Protein AF-G0MFU8-F1 (afdb_monomer)

Organism: Caenorhabditis brenneri (NCBI:txid135651)

Foldseek 3Di:
DDDDDDDDDDDDDDDDDDDDDDDDDPDDDDPDDDDDPDDPDDDDDDPDPDPDDPDDDDDPPPDPPPPDDDDDDDDDDDDPPPVVVVVVVVVVVVVVVVVVVVVVVVVVVVVVVVVVVVVVVVVVVVVVVVVVVVVVVVVVVVVVVVVVVVVVVVVVVVVVVVVVVVVVVVVVVCVVVPPPPDPPP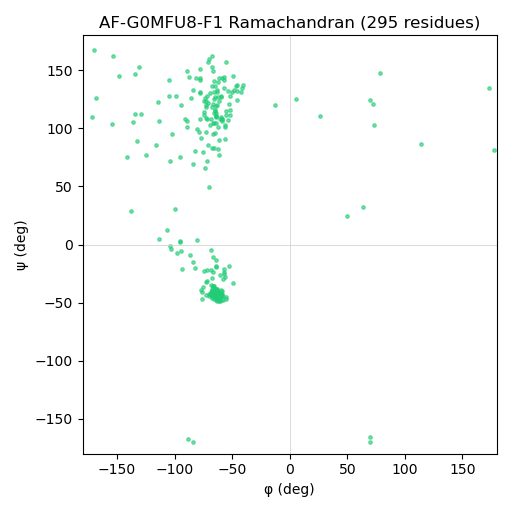PVPPPDDPDDDADLPRPPPVVDDPPDDPADPVHGPHDDDPCRPPVNVVVVVVCCVVPNPDDPCVVVPDDDDDDCCVVPNPVDDDDDDDPVVDDPDDPDPDPPPPDPPPPPDD

Sequence (297 aa):
MPPKKRASSRKQGDPTNKALIGHNEFSKPSRDLPRNSNRQVKEEPMDYEEDTQPARPQKPKAKAKRSHAQTESTSKPAVQDDPDQAAFMLSQAQYLIQQAAETRARAEEQKRVEEKRAAEERAEAARRMQAEEQSARLLELRKEEEERLKVQKEREEEELRATLAKQALKKAKQEALNKTPPPTVYEMTPPRTYQANSKNDYGLHDLNSDDETDQEDDPRKEVPAWADFAVVRENVRKHVINPPFDIADFFGEIEKPNLKEIFGETVKAKKRGSSAVWRSSPSVTSSSRTPLQDISE

Mean predicted aligned error: 23.4 Å

Structure (mmCIF, N/CA/C/O backbone):
data_AF-G0MFU8-F1
#
_entry.id   AF-G0MFU8-F1
#
loop_
_atom_site.group_PDB
_atom_site.id
_atom_site.type_symbol
_atom_site.label_atom_id
_atom_site.label_alt_id
_atom_site.label_comp_id
_atom_site.label_asym_id
_atom_site.label_entity_id
_atom_site.label_seq_id
_atom_site.pdbx_PDB_ins_code
_atom_site.Cartn_x
_atom_site.Cartn_y
_atom_site.Cartn_z
_atom_site.occupancy
_atom_site.B_iso_or_equiv
_atom_site.auth_seq_id
_atom_site.auth_comp_id
_atom_site.auth_asym_id
_atom_site.auth_atom_id
_atom_site.pdbx_PDB_model_num
ATOM 1 N N . MET A 1 1 ? -73.735 27.774 51.713 1.00 35.53 1 MET A N 1
ATOM 2 C CA . MET A 1 1 ? -73.321 28.880 52.610 1.00 35.53 1 MET A CA 1
ATOM 3 C C . MET A 1 1 ? -72.034 29.516 52.057 1.00 35.53 1 MET A C 1
ATOM 5 O O . MET A 1 1 ? -71.299 28.794 51.401 1.00 35.53 1 MET A O 1
ATOM 9 N N . PRO A 1 2 ? -71.861 30.850 52.186 1.00 56.59 2 PRO A N 1
ATOM 10 C CA . PRO A 1 2 ? -71.011 31.762 51.364 1.00 56.59 2 PRO A CA 1
ATOM 11 C C . PRO A 1 2 ? -69.527 31.786 51.844 1.00 56.59 2 PRO A C 1
ATOM 13 O O . PRO A 1 2 ? -69.260 30.964 52.718 1.00 56.59 2 PRO A O 1
ATOM 16 N N . PRO A 1 3 ? -68.566 32.674 51.419 1.00 57.19 3 PRO A N 1
ATOM 17 C CA . PRO A 1 3 ? -68.596 33.941 50.623 1.00 57.19 3 PRO A CA 1
ATOM 18 C C . PRO A 1 3 ? -67.573 34.032 49.440 1.00 57.19 3 PRO A C 1
ATOM 20 O O . PRO A 1 3 ? -66.628 33.265 49.374 1.00 57.19 3 PRO A O 1
ATOM 23 N N . LYS A 1 4 ? -67.810 34.796 48.350 1.00 49.50 4 LYS A N 1
ATOM 24 C CA . LYS A 1 4 ? -67.595 36.248 48.038 1.00 49.50 4 LYS A CA 1
ATOM 25 C C . LYS A 1 4 ? -66.130 36.753 47.873 1.00 49.50 4 LYS A C 1
ATOM 27 O O . LYS A 1 4 ? -65.419 36.842 48.861 1.00 49.50 4 LYS A O 1
ATOM 32 N N . LYS A 1 5 ? -65.888 37.376 46.689 1.00 47.50 5 LYS A N 1
ATOM 33 C CA . LYS A 1 5 ? -65.020 38.560 46.368 1.00 47.50 5 LYS A CA 1
ATOM 34 C C . LYS A 1 5 ? -63.494 38.287 46.262 1.00 47.50 5 LYS A C 1
ATOM 36 O O . LYS A 1 5 ? -62.997 37.453 46.986 1.00 47.50 5 LYS A O 1
ATOM 41 N N . ARG A 1 6 ? -62.660 38.954 45.440 1.00 44.00 6 ARG A N 1
ATOM 42 C CA . ARG A 1 6 ? -62.739 40.170 44.596 1.00 44.00 6 ARG A CA 1
ATOM 43 C C . ARG A 1 6 ? -61.479 40.268 43.692 1.00 44.00 6 ARG A C 1
ATOM 45 O O . ARG A 1 6 ? -60.494 39.589 43.934 1.00 44.00 6 ARG A O 1
ATOM 52 N N . ALA A 1 7 ? -61.550 41.166 42.708 1.00 45.78 7 ALA A N 1
ATOM 53 C CA . ALA A 1 7 ? -60.576 41.536 41.670 1.00 45.78 7 ALA A CA 1
ATOM 54 C C . ALA A 1 7 ? -59.271 42.243 42.117 1.00 45.78 7 ALA A C 1
ATOM 56 O O . ALA A 1 7 ? -59.264 42.904 43.152 1.00 45.78 7 ALA A O 1
ATOM 57 N N . SER A 1 8 ? -58.251 42.234 41.239 1.00 46.53 8 SER A N 1
ATOM 58 C CA . SER A 1 8 ? -57.298 43.338 40.946 1.00 46.53 8 SER A CA 1
ATOM 59 C C . SER A 1 8 ? -56.437 42.931 39.722 1.00 46.53 8 SER A C 1
ATOM 61 O O . SER A 1 8 ? -55.813 41.882 39.764 1.00 46.53 8 SER A O 1
ATOM 63 N N . SER A 1 9 ? -56.546 43.507 38.516 1.00 41.44 9 SER A N 1
ATOM 64 C CA . SER A 1 9 ? -56.141 44.847 38.039 1.00 41.44 9 SER A CA 1
ATOM 65 C C . SER A 1 9 ? -54.621 45.068 37.843 1.00 41.44 9 SER A C 1
ATOM 67 O O . SER A 1 9 ? -53.922 45.447 38.774 1.00 41.44 9 SER A O 1
ATOM 69 N N . ARG A 1 10 ? -54.217 45.030 36.556 1.00 40.75 10 ARG A N 1
ATOM 70 C CA . ARG A 1 10 ? -53.415 46.046 35.823 1.00 40.75 10 ARG A CA 1
ATOM 71 C C . ARG A 1 10 ? -51.912 46.199 36.135 1.00 40.75 10 ARG A C 1
ATOM 73 O O . ARG A 1 10 ? -51.552 46.731 37.176 1.00 40.75 10 ARG A O 1
ATOM 80 N N . LYS A 1 11 ? -51.071 46.006 35.104 1.00 44.66 11 LYS A N 1
ATOM 81 C CA . LYS A 1 11 ? -50.192 47.070 34.559 1.00 44.66 11 LYS A CA 1
ATOM 82 C C . LYS A 1 11 ? -49.546 46.679 33.222 1.00 44.66 11 LYS A C 1
ATOM 84 O O . LYS A 1 11 ? -48.911 45.642 33.107 1.00 44.66 11 LYS A O 1
ATOM 89 N N . GLN A 1 12 ? -49.750 47.553 32.237 1.00 41.72 12 GLN A N 1
ATOM 90 C CA . GLN A 1 12 ? -48.985 47.669 30.996 1.00 41.72 12 GLN A CA 1
ATOM 91 C C . GLN A 1 12 ? -47.585 48.228 31.285 1.00 41.72 12 GLN A C 1
ATOM 93 O O . GLN A 1 12 ? -47.416 48.972 32.254 1.00 41.72 12 GLN A O 1
ATOM 98 N N . GLY A 1 13 ? -46.640 47.951 30.388 1.00 37.75 13 GLY A N 1
ATOM 99 C CA . GLY A 1 13 ? -45.363 48.652 30.312 1.00 37.75 13 GLY A CA 1
ATOM 100 C C . GLY A 1 13 ? -44.454 48.087 29.222 1.00 37.75 13 GLY A C 1
ATOM 101 O O . GLY A 1 13 ? -43.565 47.309 29.534 1.00 37.75 13 GLY A O 1
ATOM 102 N N . ASP A 1 14 ? -44.677 48.498 27.973 1.00 42.78 14 ASP A N 1
ATOM 103 C CA . ASP A 1 14 ? -43.584 48.699 27.008 1.00 42.78 14 ASP A CA 1
ATOM 104 C C . ASP A 1 14 ? -42.975 50.080 27.296 1.00 42.78 14 ASP A C 1
ATOM 106 O O . ASP A 1 14 ? -43.721 51.006 27.643 1.00 42.78 14 ASP A O 1
ATOM 110 N N . PRO A 1 15 ? -41.646 50.251 27.173 1.00 52.78 15 PRO A N 1
ATOM 111 C CA . PRO A 1 15 ? -41.164 50.918 25.965 1.00 52.78 15 PRO A CA 1
ATOM 112 C C . PRO A 1 15 ? -39.778 50.467 25.460 1.00 52.78 15 PRO A C 1
ATOM 114 O O . PRO A 1 15 ? -38.838 50.221 26.210 1.00 52.78 15 PRO A O 1
ATOM 117 N N . THR A 1 16 ? -39.676 50.462 24.131 1.00 42.91 16 THR A N 1
ATOM 118 C CA . THR A 1 16 ? -38.529 50.840 23.287 1.00 42.91 16 THR A CA 1
ATOM 119 C C . THR A 1 16 ? -37.203 51.202 23.973 1.00 42.91 16 THR A C 1
ATOM 121 O O . THR A 1 16 ? -37.117 52.219 24.658 1.00 42.91 16 THR A O 1
ATOM 124 N N . ASN A 1 17 ? -36.126 50.515 23.575 1.00 43.59 17 ASN A N 1
ATOM 125 C CA . ASN A 1 17 ? -34.787 51.100 23.493 1.00 43.59 17 ASN A CA 1
ATOM 126 C C . ASN A 1 17 ? -34.173 50.815 22.115 1.00 43.59 17 ASN A C 1
ATOM 128 O O . ASN A 1 17 ? -33.872 49.677 21.762 1.00 43.59 17 ASN A O 1
ATOM 132 N N . LYS A 1 18 ? -34.013 51.891 21.339 1.00 43.97 18 LYS A N 1
ATOM 133 C CA . LYS A 1 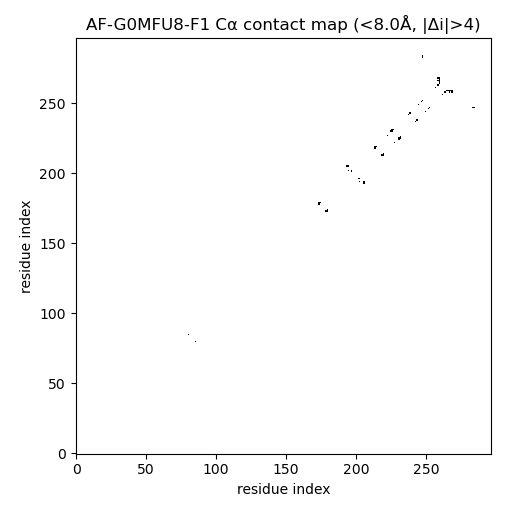18 ? -33.127 51.971 20.177 1.00 43.97 18 LYS A CA 1
ATOM 134 C C . LYS A 1 18 ? -31.697 52.148 20.686 1.00 43.97 18 LYS A C 1
ATOM 136 O O . LYS A 1 18 ? -31.444 53.084 21.436 1.00 43.97 18 LYS A O 1
ATOM 141 N N . ALA A 1 19 ? -30.768 51.340 20.192 1.00 42.22 19 ALA A N 1
ATOM 142 C CA . ALA A 1 19 ? -29.355 51.692 20.147 1.00 42.22 19 ALA A CA 1
ATOM 143 C C . ALA A 1 19 ? -28.802 51.287 18.773 1.00 42.22 19 ALA A C 1
ATOM 145 O O . ALA A 1 19 ? -28.645 50.110 18.462 1.00 42.22 19 ALA A O 1
ATOM 146 N N . LEU A 1 20 ? -28.587 52.302 17.937 1.00 39.72 20 LEU A N 1
ATOM 147 C CA . LEU A 1 20 ? -27.618 52.294 16.846 1.00 39.72 20 LEU A CA 1
ATOM 148 C C . LEU A 1 20 ? -26.217 52.224 17.459 1.00 39.72 20 LEU A C 1
ATOM 150 O O . LEU A 1 20 ? -25.998 52.916 18.446 1.00 39.72 20 LEU A O 1
ATOM 154 N N . ILE A 1 21 ? -25.304 51.456 16.859 1.00 37.81 21 ILE A N 1
ATOM 155 C CA . ILE A 1 21 ? -23.871 51.758 16.657 1.00 37.81 21 ILE A CA 1
ATOM 156 C C . ILE A 1 21 ? -23.195 50.509 16.072 1.00 37.81 21 ILE A C 1
ATOM 158 O O . ILE A 1 21 ? -23.361 49.407 16.587 1.00 37.81 21 ILE A O 1
ATOM 162 N N . GLY A 1 22 ? -22.370 50.717 15.043 1.00 36.44 22 GLY A N 1
ATOM 163 C CA . GLY A 1 22 ? -21.191 49.884 14.816 1.00 36.44 22 GLY A CA 1
ATOM 164 C C . GLY A 1 22 ? -21.217 49.031 13.558 1.00 36.44 22 GLY A C 1
ATOM 165 O O . GLY A 1 22 ? -21.544 47.852 13.601 1.00 36.44 22 GLY A O 1
ATOM 166 N N . HIS A 1 23 ? -20.776 49.629 12.453 1.00 39.50 23 HIS A N 1
ATOM 167 C CA . HIS A 1 23 ? -20.155 48.913 11.345 1.00 39.50 23 HIS A CA 1
ATOM 168 C C . HIS A 1 23 ? -19.078 47.957 11.873 1.00 39.50 23 HIS A C 1
ATOM 170 O O . HIS A 1 23 ? -18.223 48.384 12.646 1.00 39.50 23 HIS A O 1
ATOM 176 N N . ASN A 1 24 ? -19.067 46.707 11.411 1.00 36.00 24 ASN A N 1
ATOM 177 C CA . ASN A 1 24 ? -17.805 45.993 11.269 1.00 36.00 24 ASN A CA 1
ATOM 178 C C . ASN A 1 24 ? -17.924 44.916 10.189 1.00 36.00 24 ASN A C 1
ATOM 180 O O . ASN A 1 24 ? -18.532 43.862 10.380 1.00 36.00 24 ASN A O 1
ATOM 184 N N . GLU A 1 25 ? -17.352 45.227 9.031 1.00 41.72 25 GLU A N 1
ATOM 185 C CA . GLU A 1 25 ? -17.034 44.271 7.984 1.00 41.72 25 GLU A CA 1
ATOM 186 C C . GLU A 1 25 ? -16.058 43.240 8.557 1.00 41.72 25 GLU A C 1
ATOM 188 O O . GLU A 1 25 ? -14.887 43.538 8.787 1.00 41.72 25 GLU A O 1
ATOM 193 N N . PHE A 1 26 ? -16.515 42.009 8.789 1.00 35.69 26 PHE A N 1
ATOM 194 C CA . PHE A 1 26 ? -15.593 40.906 9.039 1.00 35.69 26 PHE A CA 1
ATOM 195 C C . PHE A 1 26 ? -15.093 40.377 7.694 1.00 35.69 26 PHE A C 1
ATOM 197 O O . PHE A 1 26 ? -15.590 39.403 7.126 1.00 35.69 26 PHE A O 1
ATOM 204 N N . SER A 1 27 ? -14.113 41.113 7.173 1.00 36.03 27 SER A N 1
ATOM 205 C CA . SER A 1 27 ? -13.165 40.652 6.171 1.00 36.03 27 SER A CA 1
ATOM 206 C C . SER A 1 27 ? -12.566 39.316 6.621 1.00 36.03 27 SER A C 1
ATOM 208 O O . SER A 1 27 ? -12.159 39.150 7.772 1.00 36.03 27 SER A O 1
ATOM 210 N N . LYS A 1 28 ? -12.559 38.338 5.717 1.00 46.84 28 LYS A N 1
ATOM 211 C CA . LYS A 1 28 ? -11.970 37.013 5.929 1.00 46.84 28 LYS A CA 1
ATOM 212 C C . LYS A 1 28 ? -10.466 37.176 6.201 1.00 46.84 28 LYS A C 1
ATOM 214 O O . LYS A 1 28 ? -9.782 37.697 5.321 1.00 46.84 28 LYS A O 1
ATOM 219 N N . PRO A 1 29 ? -9.904 36.693 7.321 1.00 42.22 29 PRO A N 1
ATOM 220 C CA . PRO A 1 29 ? -8.460 36.560 7.408 1.00 42.22 29 PRO A CA 1
ATOM 221 C C . PRO A 1 29 ? -8.013 35.362 6.560 1.00 42.22 29 PRO A C 1
ATOM 223 O O . PRO A 1 29 ? -8.320 34.204 6.855 1.00 42.22 29 PRO A O 1
ATOM 226 N N . SER A 1 30 ? -7.317 35.688 5.469 1.00 41.69 30 SER A N 1
ATOM 227 C CA . SER A 1 30 ? -6.454 34.795 4.696 1.00 41.69 30 SER A CA 1
ATOM 228 C C . SER A 1 30 ? -5.548 33.994 5.638 1.00 41.69 30 SER A C 1
ATOM 230 O O . SER A 1 30 ? -4.941 34.549 6.555 1.00 41.69 30 SER A O 1
ATOM 232 N N . ARG A 1 31 ? -5.476 32.676 5.428 1.00 46.12 31 ARG A N 1
ATOM 233 C CA . ARG A 1 31 ? -4.514 31.778 6.082 1.00 46.12 31 ARG A CA 1
ATOM 234 C C . ARG A 1 31 ? -3.148 31.984 5.431 1.00 46.12 31 ARG A C 1
ATOM 236 O O . ARG A 1 31 ? -2.729 31.175 4.612 1.00 46.12 31 ARG A O 1
ATOM 243 N N . ASP A 1 32 ? -2.455 33.044 5.818 1.00 49.12 32 ASP A N 1
ATOM 244 C CA . ASP A 1 32 ? -1.033 33.191 5.521 1.00 49.12 32 ASP A CA 1
ATOM 245 C C . ASP A 1 32 ? -0.223 32.601 6.681 1.00 49.12 32 ASP A C 1
ATOM 247 O O . ASP A 1 32 ? -0.203 33.111 7.802 1.00 49.12 32 ASP A O 1
ATOM 251 N N . LEU A 1 33 ? 0.389 31.446 6.416 1.00 47.62 33 LEU A N 1
ATOM 252 C CA . LEU A 1 33 ? 1.328 30.785 7.319 1.00 47.62 33 LEU A CA 1
ATOM 253 C C . LEU A 1 33 ? 2.608 31.635 7.425 1.00 47.62 33 LEU A C 1
ATOM 255 O O . LEU A 1 33 ? 3.123 32.073 6.393 1.00 47.62 33 LEU A O 1
ATOM 259 N N . PRO A 1 34 ? 3.182 31.843 8.624 1.00 44.94 34 PRO A N 1
ATOM 260 C CA . PRO A 1 34 ? 4.450 32.545 8.746 1.00 44.94 34 PRO A CA 1
ATOM 261 C C . PRO A 1 34 ? 5.571 31.704 8.124 1.00 44.94 34 PRO A C 1
ATOM 263 O O . PRO A 1 34 ? 5.875 30.592 8.562 1.00 44.94 34 PRO A O 1
ATOM 266 N N . ARG A 1 35 ? 6.198 32.257 7.084 1.00 48.94 35 ARG A N 1
ATOM 267 C CA . ARG A 1 35 ? 7.418 31.731 6.470 1.00 48.94 35 ARG A CA 1
ATOM 268 C C . ARG A 1 35 ? 8.540 31.864 7.501 1.00 48.94 35 ARG A C 1
ATOM 270 O O . ARG A 1 35 ? 9.004 32.966 7.773 1.00 48.94 35 ARG A O 1
ATOM 277 N N . ASN A 1 36 ? 8.921 30.745 8.111 1.00 38.62 36 ASN A N 1
ATOM 278 C CA . ASN A 1 36 ? 10.016 30.668 9.071 1.00 38.62 36 ASN A CA 1
ATOM 279 C C . ASN A 1 36 ? 11.308 31.219 8.438 1.00 38.62 36 ASN A C 1
ATOM 281 O O . ASN A 1 36 ? 11.854 30.622 7.511 1.00 38.62 36 ASN A O 1
ATOM 285 N N . SER A 1 37 ? 11.767 32.369 8.930 1.00 51.12 37 SER A N 1
ATOM 286 C CA . SER A 1 37 ? 12.959 33.082 8.467 1.00 51.12 37 SER A CA 1
ATOM 287 C C . SER A 1 37 ? 14.181 32.830 9.356 1.00 51.12 37 SER A C 1
ATOM 289 O O . SER A 1 37 ? 15.030 33.703 9.478 1.00 51.12 37 SER A O 1
ATOM 291 N N . ASN A 1 38 ? 14.286 31.652 9.974 1.00 42.69 38 ASN A N 1
ATOM 292 C CA . ASN A 1 38 ? 15.492 31.224 10.682 1.00 42.69 38 ASN A CA 1
ATOM 293 C C . ASN A 1 38 ? 15.985 29.882 10.138 1.00 42.69 38 ASN A C 1
ATOM 295 O O . ASN A 1 38 ? 15.833 28.827 10.749 1.00 42.69 38 ASN A O 1
ATOM 299 N N . ARG A 1 39 ? 16.625 29.946 8.969 1.00 43.56 39 ARG A N 1
ATOM 300 C CA . ARG A 1 39 ? 17.634 28.971 8.557 1.00 43.56 39 ARG A CA 1
ATOM 301 C C . ARG A 1 39 ? 18.942 29.742 8.430 1.00 43.56 39 ARG A C 1
ATOM 303 O O . ARG A 1 39 ? 19.267 30.248 7.364 1.00 43.56 39 ARG A O 1
ATOM 310 N N . GLN A 1 40 ? 19.645 29.891 9.551 1.00 40.62 40 GLN A N 1
ATOM 311 C CA . GLN A 1 40 ? 21.061 30.238 9.527 1.00 40.62 40 GLN A CA 1
ATOM 312 C C . GLN A 1 40 ? 21.780 29.063 8.865 1.00 40.62 40 GLN A C 1
ATOM 314 O O . GLN A 1 40 ? 22.023 28.029 9.484 1.00 40.62 40 GLN A O 1
ATOM 319 N N . VAL A 1 41 ? 22.012 29.192 7.563 1.00 37.84 41 VAL A N 1
ATOM 320 C CA . VAL A 1 41 ? 22.945 28.339 6.839 1.00 37.84 41 VAL A CA 1
ATOM 321 C C . VAL A 1 41 ? 24.328 28.785 7.289 1.00 37.84 41 VAL A C 1
ATOM 323 O O . VAL A 1 41 ? 24.678 29.957 7.181 1.00 37.84 41 VAL A O 1
ATOM 326 N N . LYS A 1 42 ? 25.071 27.855 7.879 1.00 38.56 42 LYS A N 1
ATOM 327 C CA . LYS A 1 42 ? 26.483 28.016 8.195 1.00 38.56 42 LYS A CA 1
ATOM 328 C C . LYS A 1 42 ? 27.205 28.150 6.852 1.00 38.56 42 LYS A C 1
ATOM 330 O O . LYS A 1 42 ? 27.185 27.212 6.063 1.00 38.56 42 LYS A O 1
ATOM 335 N N . GLU A 1 43 ? 27.725 29.337 6.564 1.00 43.59 43 GLU A N 1
ATOM 336 C CA . GLU A 1 43 ? 28.562 29.593 5.393 1.00 43.59 43 GLU A CA 1
ATOM 337 C C . GLU A 1 43 ? 29.860 28.791 5.556 1.00 43.59 43 GLU A C 1
ATOM 339 O O . GLU A 1 43 ? 30.709 29.127 6.381 1.00 43.59 43 GLU A O 1
ATOM 344 N N . GLU A 1 44 ? 29.982 27.693 4.812 1.00 54.59 44 GLU A N 1
ATOM 345 C CA . GLU A 1 44 ? 31.283 27.117 4.481 1.00 54.59 44 GLU A CA 1
ATOM 346 C C . GLU A 1 44 ? 31.818 27.787 3.207 1.00 54.59 44 GLU A C 1
ATOM 348 O O . GLU A 1 44 ? 31.030 28.156 2.327 1.00 54.59 44 GLU A O 1
ATOM 353 N N . PRO A 1 45 ? 33.141 27.995 3.110 1.00 49.53 45 PRO A N 1
ATOM 354 C CA . PRO A 1 45 ? 33.752 28.665 1.976 1.00 49.53 45 PRO A CA 1
ATOM 355 C C . PRO A 1 45 ? 33.549 27.839 0.703 1.00 49.53 45 PRO A C 1
ATOM 357 O O . PRO A 1 45 ? 33.986 26.698 0.593 1.00 49.53 45 PRO A O 1
ATOM 360 N N . MET A 1 46 ? 32.869 28.454 -0.259 1.00 40.28 46 MET A N 1
ATOM 361 C CA . MET A 1 46 ? 32.809 28.015 -1.646 1.00 40.28 46 MET A CA 1
ATOM 362 C C . MET A 1 46 ? 34.217 28.099 -2.243 1.00 40.28 46 MET A C 1
ATOM 364 O O . MET A 1 46 ? 34.681 29.195 -2.561 1.00 40.28 46 MET A O 1
ATOM 368 N N . ASP A 1 47 ? 34.884 26.958 -2.406 1.00 40.16 47 ASP A N 1
ATOM 369 C CA . ASP A 1 47 ? 36.012 26.847 -3.327 1.00 40.16 47 ASP A CA 1
ATOM 370 C C . ASP A 1 47 ? 35.460 26.951 -4.754 1.00 40.16 47 ASP A C 1
ATOM 372 O O . ASP A 1 47 ? 34.824 26.041 -5.290 1.00 40.16 47 ASP A O 1
ATOM 376 N N . TYR A 1 48 ? 35.652 28.128 -5.347 1.00 41.97 48 TYR A N 1
ATOM 377 C CA . TYR A 1 48 ? 35.441 28.368 -6.766 1.00 41.97 48 TYR A CA 1
ATOM 378 C C . TYR A 1 48 ? 36.585 27.698 -7.534 1.00 41.97 48 TYR A C 1
ATOM 380 O O . TYR A 1 48 ? 37.652 28.287 -7.688 1.00 41.97 48 TYR A O 1
ATOM 388 N N . GLU A 1 49 ? 36.371 26.484 -8.036 1.00 49.19 49 GLU A N 1
ATOM 389 C CA . GLU A 1 49 ? 37.149 25.997 -9.178 1.00 49.19 49 GLU A CA 1
ATOM 390 C C . GLU A 1 49 ? 36.635 26.720 -10.429 1.00 49.19 49 GLU A C 1
ATOM 392 O O . GLU A 1 49 ? 35.466 26.641 -10.813 1.00 49.19 49 GLU A O 1
ATOM 397 N N . GLU A 1 50 ? 37.528 27.527 -10.985 1.00 42.97 50 GLU A N 1
ATOM 398 C CA . GLU A 1 50 ? 37.341 28.429 -12.107 1.00 42.97 50 GLU A CA 1
ATOM 399 C C . GLU A 1 50 ? 36.986 27.647 -13.379 1.00 42.97 50 GLU A C 1
ATOM 401 O O . GLU A 1 50 ? 37.750 26.809 -13.863 1.00 42.97 50 GLU A O 1
ATOM 406 N N . ASP A 1 51 ? 35.814 27.957 -13.934 1.00 42.88 51 ASP A N 1
ATOM 407 C CA . ASP A 1 51 ? 35.298 27.455 -15.207 1.00 42.88 51 ASP A CA 1
ATOM 408 C C . ASP A 1 51 ? 36.237 27.893 -16.351 1.00 42.88 51 ASP A C 1
ATOM 410 O O . ASP A 1 51 ? 36.047 28.906 -17.034 1.00 42.88 51 ASP A O 1
ATOM 414 N N . THR A 1 52 ? 37.321 27.143 -16.544 1.00 45.69 52 THR A N 1
ATOM 415 C CA . THR A 1 52 ? 38.270 27.383 -17.627 1.00 45.69 52 THR A CA 1
ATOM 416 C C . THR A 1 52 ? 37.690 26.772 -18.897 1.00 45.69 52 THR A C 1
ATOM 418 O O . THR A 1 52 ? 37.761 25.567 -19.134 1.00 45.69 52 THR A O 1
ATOM 421 N N . GLN A 1 53 ? 37.095 27.627 -19.728 1.00 49.34 53 GLN A N 1
ATOM 422 C CA . GLN A 1 53 ? 36.620 27.287 -21.069 1.00 49.34 53 GLN A CA 1
ATOM 423 C C . GLN A 1 53 ? 37.672 26.482 -21.859 1.00 49.34 53 GLN A C 1
ATOM 425 O O . GLN A 1 53 ? 38.838 26.892 -21.902 1.00 49.34 53 GLN A O 1
ATOM 430 N N . PRO A 1 54 ? 37.306 25.412 -22.593 1.00 40.84 54 PRO A N 1
ATOM 431 C CA . PRO A 1 54 ? 38.232 24.817 -23.541 1.00 40.84 54 PRO A CA 1
ATOM 432 C C . PRO A 1 54 ? 38.463 25.792 -24.701 1.00 40.84 54 PRO A C 1
ATOM 434 O O . PRO A 1 54 ? 37.606 26.029 -25.557 1.00 40.84 54 PRO A O 1
ATOM 437 N N . ALA A 1 55 ? 39.663 26.365 -24.713 1.00 43.19 55 ALA A N 1
ATOM 438 C CA . ALA A 1 55 ? 40.182 27.181 -25.790 1.00 43.19 55 ALA A CA 1
ATOM 439 C C . ALA A 1 55 ? 40.063 26.453 -27.142 1.00 43.19 55 ALA A C 1
ATOM 441 O O . ALA A 1 55 ? 40.531 25.331 -27.332 1.00 43.19 55 ALA A O 1
ATOM 442 N N . ARG A 1 56 ? 39.464 27.149 -28.112 1.00 48.88 56 ARG A N 1
ATOM 443 C CA . ARG A 1 56 ? 39.488 26.837 -29.547 1.00 48.88 56 ARG A CA 1
ATOM 444 C C . ARG A 1 56 ? 40.906 26.409 -29.981 1.00 48.88 56 ARG A C 1
ATOM 446 O O . ARG A 1 56 ? 41.845 27.164 -29.717 1.00 48.88 56 ARG A O 1
ATOM 453 N N . PRO A 1 57 ? 41.094 25.292 -30.713 1.00 50.88 57 PRO A N 1
ATOM 454 C CA . PRO A 1 57 ? 42.420 24.898 -31.175 1.00 50.88 57 PRO A CA 1
ATOM 455 C C . PRO A 1 57 ? 42.972 25.948 -32.147 1.00 50.88 57 PRO A C 1
ATOM 457 O O . PRO A 1 57 ? 42.480 26.134 -33.265 1.00 50.88 57 PRO A O 1
ATOM 460 N N . GLN A 1 58 ? 44.003 26.663 -31.699 1.00 51.00 58 GLN A N 1
ATOM 461 C CA . GLN A 1 58 ? 44.815 27.517 -32.550 1.00 51.00 58 GLN A CA 1
ATOM 462 C C . GLN A 1 58 ? 45.656 26.624 -33.466 1.00 51.00 58 GLN A C 1
ATOM 464 O O . GLN A 1 58 ? 46.436 25.791 -33.011 1.00 51.00 58 GLN A O 1
ATOM 469 N N . LYS A 1 59 ? 45.489 26.802 -34.779 1.00 48.75 59 LYS A N 1
ATOM 470 C CA . LYS A 1 59 ? 46.351 26.201 -35.804 1.00 48.75 59 LYS A CA 1
ATOM 471 C C . LYS A 1 59 ? 47.814 26.552 -35.493 1.00 48.75 59 LYS A C 1
ATOM 473 O O . LYS A 1 59 ? 48.097 27.740 -35.307 1.00 48.75 59 LYS A O 1
ATOM 478 N N . PRO A 1 60 ? 48.765 25.602 -35.507 1.00 50.59 60 PRO A N 1
ATOM 479 C CA . PRO A 1 60 ? 50.168 25.971 -35.439 1.00 50.59 60 PRO A CA 1
ATOM 480 C C . PRO A 1 60 ? 50.527 26.763 -36.703 1.00 50.59 60 PRO A C 1
ATOM 482 O O . PRO A 1 60 ? 50.473 26.252 -37.823 1.00 50.59 60 PRO A O 1
ATOM 485 N N . LYS A 1 61 ? 50.891 28.039 -36.531 1.00 45.28 61 LYS A N 1
ATOM 486 C CA . LYS A 1 61 ? 51.581 28.813 -37.566 1.00 45.28 61 LYS A CA 1
ATOM 487 C C . LYS A 1 61 ? 52.967 28.196 -37.745 1.00 45.28 61 LYS A C 1
ATOM 489 O O . LYS A 1 61 ? 53.898 28.528 -37.014 1.00 45.28 61 LYS A O 1
ATOM 494 N N . ALA A 1 62 ? 53.100 27.300 -38.720 1.00 46.19 62 ALA A N 1
ATOM 495 C CA . ALA A 1 62 ? 54.398 26.893 -39.228 1.00 46.19 62 ALA A CA 1
ATOM 496 C C . ALA A 1 62 ? 55.106 28.147 -39.762 1.00 46.19 62 ALA A C 1
ATOM 498 O O . ALA A 1 62 ? 54.717 28.724 -40.778 1.00 46.19 62 ALA A O 1
ATOM 499 N N . LYS A 1 63 ? 56.130 28.612 -39.042 1.00 44.28 63 LYS A N 1
ATOM 500 C CA . LYS A 1 63 ? 57.086 29.574 -39.583 1.00 44.28 63 LYS A CA 1
ATOM 501 C C . LYS A 1 63 ? 57.811 28.868 -40.722 1.00 44.28 63 LYS A C 1
ATOM 503 O O . LYS A 1 63 ? 58.605 27.964 -40.480 1.00 44.28 63 LYS A O 1
ATOM 508 N N . ALA A 1 64 ? 57.530 29.289 -41.951 1.00 44.53 64 ALA A N 1
ATOM 509 C CA . ALA A 1 64 ? 58.319 28.943 -43.118 1.00 44.53 64 ALA A CA 1
ATOM 510 C C . ALA A 1 64 ? 59.744 29.488 -42.928 1.00 44.53 64 ALA A C 1
ATOM 512 O O . ALA A 1 64 ? 60.052 30.622 -43.290 1.00 44.53 64 ALA A O 1
ATOM 513 N N . LYS A 1 65 ? 60.630 28.680 -42.339 1.00 45.28 65 LYS A N 1
ATOM 514 C CA . LYS A 1 65 ? 62.066 28.822 -42.562 1.00 45.28 65 LYS A CA 1
ATOM 515 C C . LYS A 1 65 ? 62.341 28.224 -43.934 1.00 45.28 65 LYS A C 1
ATOM 517 O O . LYS A 1 65 ? 62.549 27.029 -44.087 1.00 45.28 65 LYS A O 1
ATOM 522 N N . ARG A 1 66 ? 62.287 29.095 -44.937 1.00 45.34 66 ARG A N 1
ATOM 523 C CA . ARG A 1 66 ? 62.861 28.879 -46.261 1.00 45.34 66 ARG A CA 1
ATOM 524 C C . ARG A 1 66 ? 64.381 28.812 -46.081 1.00 45.34 66 ARG A C 1
ATOM 526 O O . ARG A 1 66 ? 65.065 29.822 -46.193 1.00 45.34 66 ARG A O 1
ATOM 533 N N . SER A 1 67 ? 64.892 27.641 -45.709 1.00 42.59 67 SER A N 1
ATOM 534 C CA . SER A 1 67 ? 66.315 27.335 -45.811 1.00 42.59 67 SER A CA 1
ATOM 535 C C . SER A 1 67 ? 66.607 27.014 -47.268 1.00 42.59 67 SER A C 1
ATOM 537 O O . SER A 1 67 ? 66.170 26.000 -47.807 1.00 42.59 67 SER A O 1
ATOM 539 N N . HIS A 1 68 ? 67.302 27.946 -47.904 1.00 44.91 68 HIS A N 1
ATOM 540 C CA . HIS A 1 68 ? 68.010 27.756 -49.153 1.00 44.91 68 HIS A CA 1
ATOM 541 C C . HIS A 1 68 ? 69.034 26.630 -48.938 1.00 44.91 68 HIS A C 1
ATOM 543 O O . HIS A 1 68 ? 70.007 26.823 -48.215 1.00 44.91 68 HIS A O 1
ATOM 549 N N . ALA A 1 69 ? 68.768 25.447 -49.490 1.00 38.91 69 ALA A N 1
ATOM 550 C CA . ALA A 1 69 ? 69.764 24.399 -49.649 1.00 38.91 69 ALA A CA 1
ATOM 551 C C . ALA A 1 69 ? 70.147 24.371 -51.125 1.00 38.91 69 ALA A C 1
ATOM 553 O O . ALA A 1 69 ? 69.288 24.395 -52.010 1.00 38.91 69 ALA A O 1
ATOM 554 N N . GLN A 1 70 ? 71.451 24.448 -51.337 1.00 40.69 70 GLN A N 1
ATOM 555 C CA . GLN A 1 70 ? 72.110 24.628 -52.611 1.00 40.69 70 GLN A CA 1
ATOM 556 C C . GLN A 1 70 ? 71.735 23.530 -53.602 1.00 40.69 70 GLN A C 1
ATOM 558 O O . GLN A 1 70 ? 71.633 22.350 -53.277 1.00 40.69 70 GLN A O 1
ATOM 563 N N . THR A 1 71 ? 71.580 23.963 -54.846 1.00 44.94 71 THR A N 1
ATOM 564 C CA . THR A 1 71 ? 71.774 23.139 -56.027 1.00 44.94 71 THR A CA 1
ATOM 565 C C . THR A 1 71 ? 73.187 22.563 -55.990 1.00 44.94 71 THR A C 1
ATOM 567 O O . THR A 1 71 ? 74.143 23.268 -56.305 1.00 44.94 71 THR A O 1
ATOM 570 N N . GLU A 1 72 ? 73.317 21.291 -55.633 1.00 37.72 72 GLU A N 1
ATOM 571 C CA . GLU A 1 72 ? 74.474 20.490 -56.013 1.00 37.72 72 GLU A CA 1
ATOM 572 C C . GLU A 1 72 ? 74.008 19.402 -56.971 1.00 37.72 72 GLU A C 1
ATOM 574 O O . GLU A 1 72 ? 73.324 18.437 -56.634 1.00 37.72 72 GLU A O 1
ATOM 579 N N . SER A 1 73 ? 74.363 19.639 -58.227 1.00 47.50 73 SER A N 1
ATOM 580 C CA . SER A 1 73 ? 74.433 18.660 -59.289 1.00 47.50 73 SER A CA 1
ATOM 581 C C . SER A 1 73 ? 75.267 17.463 -58.847 1.00 47.50 73 SER A C 1
ATOM 583 O O . SER A 1 73 ? 76.489 17.562 -58.773 1.00 47.50 73 SER A O 1
ATOM 585 N N . THR A 1 74 ? 74.633 16.311 -58.659 1.00 37.72 74 THR A N 1
ATOM 586 C CA . THR A 1 74 ? 75.318 15.028 -58.808 1.00 37.72 74 THR A CA 1
ATOM 587 C C . THR A 1 74 ? 74.437 14.088 -59.625 1.00 37.72 74 THR A C 1
ATOM 589 O O . THR A 1 74 ? 73.317 13.748 -59.263 1.00 37.72 74 THR A O 1
ATOM 592 N N . SER A 1 75 ? 74.944 13.806 -60.825 1.00 40.78 75 SER A N 1
ATOM 593 C CA . SER A 1 75 ? 74.728 12.615 -61.649 1.00 40.78 75 SER A CA 1
ATOM 594 C C . SER A 1 75 ? 73.422 11.832 -61.466 1.00 40.78 75 SER A C 1
ATOM 596 O O . SER A 1 75 ? 73.276 11.039 -60.537 1.00 40.78 75 SER A O 1
ATOM 598 N N . LYS A 1 76 ? 72.569 11.904 -62.496 1.00 46.56 76 LYS A N 1
ATOM 599 C CA . LYS A 1 76 ? 71.784 10.748 -62.953 1.00 46.56 76 LYS A CA 1
ATOM 600 C C . LYS A 1 76 ? 72.660 9.485 -62.934 1.00 46.56 76 LYS A C 1
ATOM 602 O O . LYS A 1 76 ? 73.706 9.494 -63.586 1.00 46.56 76 LYS A O 1
ATOM 607 N N . PRO A 1 77 ? 72.154 8.362 -62.420 1.00 41.59 77 PRO A N 1
ATOM 608 C CA . PRO A 1 77 ? 72.132 7.148 -63.194 1.00 41.59 77 PRO A CA 1
ATOM 609 C C . PRO A 1 77 ? 70.726 7.019 -63.774 1.00 41.59 77 PRO A C 1
ATOM 611 O O . PRO A 1 77 ? 69.720 7.142 -63.080 1.00 41.59 77 PRO A O 1
ATOM 614 N N . ALA A 1 78 ? 70.659 6.826 -65.085 1.00 49.41 78 ALA A N 1
ATOM 615 C CA . ALA A 1 78 ? 69.469 6.283 -65.702 1.00 49.41 78 ALA A CA 1
ATOM 616 C C . ALA A 1 78 ? 69.224 4.901 -65.080 1.00 49.41 78 ALA A C 1
ATOM 618 O O . ALA A 1 78 ? 70.000 3.978 -65.314 1.00 49.41 78 ALA A O 1
ATOM 619 N N . VAL A 1 79 ? 68.183 4.777 -64.265 1.00 49.38 79 VAL A N 1
ATOM 620 C CA . VAL A 1 79 ? 67.581 3.491 -63.928 1.00 49.38 79 VAL A CA 1
ATOM 621 C C . VAL A 1 79 ? 66.188 3.557 -64.520 1.00 49.38 79 VAL A C 1
ATOM 623 O O . VAL A 1 79 ? 65.464 4.526 -64.313 1.00 49.38 79 VAL A O 1
ATOM 626 N N . GLN A 1 80 ? 65.895 2.594 -65.381 1.00 48.88 80 GLN A N 1
ATOM 627 C CA . GLN A 1 80 ? 64.601 2.423 -66.018 1.00 48.88 80 GLN A CA 1
ATOM 628 C C . GLN A 1 80 ? 63.531 2.400 -64.920 1.00 48.88 80 GLN A C 1
ATOM 630 O O . GLN A 1 80 ? 63.608 1.568 -64.018 1.00 48.88 80 GLN A O 1
ATOM 635 N N . ASP A 1 81 ? 62.575 3.330 -64.972 1.00 55.34 81 ASP A N 1
ATOM 636 C CA . ASP A 1 81 ? 61.370 3.272 -64.147 1.00 55.34 81 ASP A CA 1
ATOM 637 C C . ASP A 1 81 ? 60.539 2.079 -64.635 1.00 55.34 81 ASP A C 1
ATOM 639 O O . ASP A 1 81 ? 59.650 2.219 -65.475 1.00 55.34 81 ASP A O 1
ATOM 643 N N . ASP A 1 82 ? 60.880 0.884 -64.152 1.00 60.12 82 ASP A N 1
ATOM 644 C CA . ASP A 1 82 ? 60.007 -0.275 -64.251 1.00 60.12 82 ASP A CA 1
ATOM 645 C C . ASP A 1 82 ? 58.779 0.027 -63.377 1.00 60.12 82 ASP A C 1
ATOM 647 O O . ASP A 1 82 ? 58.918 0.128 -62.147 1.00 60.12 82 ASP A O 1
ATOM 651 N N . PRO A 1 83 ? 57.574 0.191 -63.959 1.00 62.97 83 PRO A N 1
ATOM 652 C CA . PRO A 1 83 ? 56.358 0.510 -63.203 1.00 62.97 83 PRO A CA 1
ATOM 653 C C . PRO A 1 83 ? 56.069 -0.531 -62.106 1.00 62.97 83 PRO A C 1
ATOM 655 O O . PRO A 1 83 ? 55.418 -0.225 -61.104 1.00 62.97 83 PRO A O 1
ATOM 658 N N . ASP A 1 84 ? 56.634 -1.727 -62.255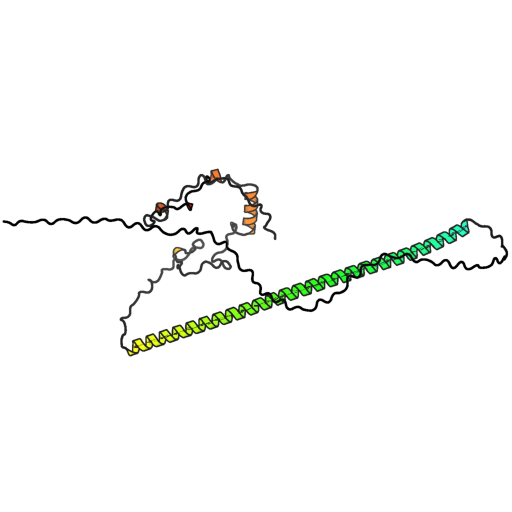 1.00 69.69 84 ASP A N 1
ATOM 659 C CA . ASP A 1 84 ? 56.509 -2.854 -61.342 1.00 69.69 84 ASP A CA 1
ATOM 660 C C . ASP A 1 84 ? 57.287 -2.658 -60.022 1.00 69.69 84 ASP A C 1
ATOM 662 O O . ASP A 1 84 ? 56.825 -3.094 -58.965 1.00 69.69 84 ASP A O 1
ATOM 666 N N . GLN A 1 85 ? 58.421 -1.939 -60.020 1.00 74.06 85 GLN A N 1
ATOM 667 C CA . GLN A 1 85 ? 59.198 -1.683 -58.791 1.00 74.06 85 GLN A CA 1
ATOM 668 C C . GLN A 1 85 ? 58.556 -0.595 -57.916 1.00 74.06 85 GLN A C 1
ATOM 670 O O . GLN A 1 85 ? 58.493 -0.724 -56.689 1.00 74.06 85 GLN A O 1
ATOM 675 N N . ALA A 1 86 ? 58.023 0.461 -58.537 1.00 79.06 86 ALA A N 1
ATOM 676 C CA . ALA A 1 86 ? 57.284 1.509 -57.834 1.00 79.06 86 ALA A CA 1
ATOM 677 C C . ALA A 1 86 ? 55.974 0.967 -57.231 1.00 79.06 86 ALA A C 1
ATOM 679 O O . ALA A 1 86 ? 55.634 1.291 -56.088 1.00 79.06 86 ALA A O 1
ATOM 680 N N . ALA A 1 87 ? 55.275 0.087 -57.958 1.00 82.50 87 ALA A N 1
ATOM 681 C CA . ALA A 1 87 ? 54.090 -0.608 -57.461 1.00 82.50 87 ALA A CA 1
ATOM 682 C C . ALA A 1 87 ? 54.405 -1.510 -56.252 1.00 82.50 87 ALA A C 1
ATOM 684 O O . ALA A 1 87 ? 53.657 -1.514 -55.271 1.00 82.50 87 ALA A O 1
ATOM 685 N N . PHE A 1 88 ? 55.542 -2.215 -56.269 1.00 87.25 88 PHE A N 1
ATOM 686 C CA . PHE A 1 88 ? 55.988 -3.038 -55.142 1.00 87.25 88 PHE A CA 1
ATOM 687 C C . PHE A 1 88 ? 56.239 -2.207 -53.872 1.00 87.25 88 PHE A C 1
ATOM 689 O O . PHE A 1 88 ? 55.727 -2.549 -52.801 1.00 87.25 88 PHE A O 1
ATOM 696 N N . MET A 1 89 ? 56.940 -1.074 -53.991 1.00 87.44 89 MET A N 1
ATOM 697 C CA . MET A 1 89 ? 57.206 -0.157 -52.871 1.00 87.44 89 MET A CA 1
ATOM 698 C C . MET A 1 89 ? 55.925 0.462 -52.294 1.00 87.44 89 MET A C 1
ATOM 700 O O . MET A 1 89 ? 55.786 0.574 -51.074 1.00 87.44 89 MET A O 1
ATOM 704 N N . LEU A 1 90 ? 54.961 0.818 -53.150 1.00 88.69 90 LEU A N 1
ATOM 705 C CA . LEU A 1 90 ? 53.645 1.296 -52.718 1.00 88.69 90 LEU A CA 1
ATOM 706 C C . LEU A 1 90 ? 52.865 0.213 -51.965 1.00 88.69 90 LEU A C 1
ATOM 708 O O . LEU A 1 90 ? 52.272 0.513 -50.929 1.00 88.69 90 LEU A O 1
ATOM 712 N N . SER A 1 91 ? 52.913 -1.043 -52.426 1.00 92.44 91 SER A N 1
ATOM 713 C CA . SER A 1 91 ? 52.260 -2.161 -51.731 1.00 92.44 91 SER A CA 1
ATOM 714 C C . SER A 1 91 ? 52.859 -2.396 -50.338 1.00 92.44 91 SER A C 1
ATOM 716 O O . SER A 1 91 ? 52.125 -2.582 -49.367 1.00 92.44 91 SER A O 1
ATOM 718 N N . GLN A 1 92 ? 54.187 -2.288 -50.209 1.00 92.50 92 GLN A N 1
ATOM 719 C CA . GLN A 1 92 ? 54.883 -2.429 -48.932 1.00 92.50 92 GLN A CA 1
ATOM 720 C C . GLN A 1 92 ? 54.552 -1.267 -47.983 1.00 92.50 92 GLN A C 1
ATOM 722 O O . GLN A 1 92 ? 54.280 -1.493 -46.804 1.00 92.50 92 GLN A O 1
ATOM 727 N N . ALA A 1 93 ? 54.501 -0.030 -48.487 1.00 92.06 93 ALA A N 1
ATOM 728 C CA . ALA A 1 93 ? 54.089 1.131 -47.701 1.00 92.06 93 ALA A CA 1
ATOM 729 C C . ALA A 1 93 ? 52.627 1.019 -47.235 1.00 92.06 93 ALA A C 1
ATOM 731 O O . ALA A 1 93 ? 52.325 1.291 -46.072 1.00 92.06 93 ALA A O 1
ATOM 732 N N . GLN A 1 94 ? 51.724 0.568 -48.110 1.00 92.75 94 GLN A N 1
ATOM 733 C CA . GLN A 1 94 ? 50.316 0.356 -47.776 1.00 92.75 94 GLN A CA 1
ATOM 734 C C . GLN A 1 94 ? 50.144 -0.727 -46.703 1.00 92.75 94 GLN A C 1
ATOM 736 O O . GLN A 1 94 ? 49.371 -0.531 -45.765 1.00 92.75 94 GLN A O 1
ATOM 741 N N . TYR A 1 95 ? 50.907 -1.821 -46.786 1.00 94.75 95 TYR A N 1
ATOM 742 C CA . TYR A 1 95 ? 50.920 -2.874 -45.770 1.00 94.75 95 TYR A CA 1
ATOM 743 C C . TYR A 1 95 ? 51.359 -2.346 -44.394 1.00 94.75 95 TYR A C 1
ATOM 745 O O . TYR A 1 95 ? 50.698 -2.604 -43.387 1.00 94.75 95 TYR A O 1
ATOM 753 N N . LEU A 1 96 ? 52.417 -1.529 -44.337 1.00 95.88 96 LEU A N 1
ATOM 754 C CA . LEU A 1 96 ? 52.874 -0.912 -43.085 1.00 95.88 96 LEU A CA 1
ATOM 755 C C . LEU A 1 96 ? 51.844 0.070 -42.503 1.00 95.88 96 LEU A C 1
ATOM 757 O O . LEU A 1 96 ? 51.632 0.099 -41.290 1.00 95.88 96 LEU A O 1
ATOM 761 N N . ILE A 1 97 ? 51.164 0.844 -43.355 1.00 93.81 97 ILE A N 1
ATOM 762 C CA . ILE A 1 97 ? 50.073 1.739 -42.936 1.00 93.81 97 ILE A CA 1
ATOM 763 C C . ILE A 1 97 ? 48.906 0.929 -42.362 1.00 93.81 97 ILE A C 1
ATOM 765 O O . ILE A 1 97 ? 48.348 1.313 -41.333 1.00 93.81 97 ILE A O 1
ATOM 769 N N . GLN A 1 98 ? 48.561 -0.200 -42.983 1.00 93.62 98 GLN A N 1
ATOM 770 C CA . GLN A 1 98 ? 47.493 -1.076 -42.508 1.00 93.62 98 GLN A CA 1
ATOM 771 C C . GLN A 1 98 ? 47.820 -1.666 -41.128 1.00 93.62 98 GLN A C 1
ATOM 773 O O . GLN A 1 98 ? 46.980 -1.603 -40.231 1.00 93.62 98 GLN A O 1
ATOM 778 N N . GLN A 1 99 ? 49.055 -2.133 -40.906 1.00 94.81 99 GLN A N 1
ATOM 779 C CA . GLN A 1 99 ? 49.490 -2.621 -39.590 1.00 94.81 99 GLN A CA 1
ATOM 780 C C . GLN A 1 99 ? 49.499 -1.519 -38.516 1.00 94.81 99 GLN A C 1
ATOM 782 O O . GLN A 1 99 ? 49.096 -1.742 -37.370 1.00 94.81 99 GLN A O 1
ATOM 787 N N . ALA A 1 100 ? 49.915 -0.300 -38.871 1.00 92.50 100 ALA A N 1
ATOM 788 C CA . ALA A 1 100 ? 49.870 0.843 -37.960 1.00 92.50 100 ALA A CA 1
ATOM 789 C C . ALA A 1 100 ? 48.426 1.259 -37.620 1.00 92.50 100 ALA A C 1
ATOM 791 O O . ALA A 1 100 ? 48.148 1.664 -36.491 1.00 92.50 100 ALA A O 1
ATOM 792 N N . ALA A 1 101 ? 47.496 1.153 -38.571 1.00 93.56 101 ALA A N 1
ATOM 793 C CA . ALA A 1 101 ? 46.081 1.429 -38.339 1.00 93.56 101 ALA A CA 1
ATOM 794 C C . ALA A 1 101 ? 45.440 0.367 -37.435 1.00 93.56 101 ALA A C 1
ATOM 796 O O . ALA A 1 101 ? 44.724 0.713 -36.500 1.00 93.56 101 ALA A O 1
ATOM 797 N N . GLU A 1 102 ? 45.748 -0.912 -37.655 1.00 92.31 102 GLU A N 1
ATOM 798 C CA . GLU A 1 102 ? 45.221 -2.016 -36.852 1.00 92.31 102 GLU A CA 1
ATOM 799 C C . GLU A 1 102 ? 45.725 -1.980 -35.401 1.00 92.31 102 GLU A C 1
ATOM 801 O O . GLU A 1 102 ? 44.947 -2.160 -34.466 1.00 92.31 102 GLU A O 1
ATOM 806 N N . THR A 1 103 ? 47.007 -1.683 -35.180 1.00 93.12 103 THR A N 1
ATOM 807 C CA . THR A 1 103 ? 47.567 -1.537 -33.823 1.00 93.12 103 THR A CA 1
ATOM 808 C C . THR A 1 103 ? 46.973 -0.343 -33.075 1.00 93.12 103 THR A C 1
ATOM 810 O O . THR A 1 103 ? 46.677 -0.460 -31.886 1.00 93.12 103 THR A O 1
ATOM 813 N N . ARG A 1 104 ? 46.729 0.781 -33.763 1.00 92.06 104 ARG A N 1
ATOM 814 C CA . ARG A 1 104 ? 46.015 1.935 -33.191 1.00 92.06 104 ARG A CA 1
ATOM 815 C C . ARG A 1 104 ? 44.563 1.602 -32.864 1.00 92.06 104 ARG A C 1
ATOM 817 O O . ARG A 1 104 ? 44.134 1.899 -31.757 1.00 92.06 104 ARG A O 1
ATOM 824 N N . ALA A 1 105 ? 43.848 0.931 -33.768 1.00 94.62 105 ALA A N 1
ATOM 825 C CA . ALA A 1 105 ? 42.467 0.511 -33.538 1.00 94.62 105 ALA A CA 1
ATOM 826 C C . ALA A 1 105 ? 42.357 -0.442 -32.335 1.00 94.62 105 ALA A C 1
ATOM 828 O O . ALA A 1 105 ? 41.519 -0.229 -31.464 1.00 94.62 105 ALA A O 1
ATOM 829 N N . ARG A 1 106 ? 43.260 -1.428 -32.226 1.00 93.12 106 ARG A N 1
ATOM 830 C CA . ARG A 1 106 ? 43.331 -2.339 -31.069 1.00 93.12 106 ARG A CA 1
ATOM 831 C C . ARG A 1 106 ? 43.651 -1.596 -29.767 1.00 93.12 106 ARG A C 1
ATOM 833 O O . ARG A 1 106 ? 43.036 -1.880 -28.745 1.00 93.12 106 ARG A O 1
ATOM 840 N N . ALA A 1 107 ? 44.576 -0.634 -29.791 1.00 94.19 107 ALA A N 1
ATOM 841 C CA . ALA A 1 107 ? 44.919 0.164 -28.612 1.00 94.19 107 ALA A CA 1
ATOM 842 C C . ALA A 1 107 ? 43.772 1.095 -28.174 1.00 94.19 107 ALA A C 1
ATOM 844 O O . ALA A 1 107 ? 43.535 1.268 -26.980 1.00 94.19 107 ALA A O 1
ATOM 845 N N . GLU A 1 108 ? 43.040 1.688 -29.120 1.00 94.44 108 GLU A N 1
ATOM 846 C CA . GLU A 1 108 ? 41.844 2.486 -28.832 1.00 94.44 108 GLU A CA 1
ATOM 847 C C . GLU A 1 108 ? 40.709 1.620 -28.281 1.00 94.44 108 GLU A C 1
ATOM 849 O O . GLU A 1 108 ? 40.059 2.009 -27.313 1.00 94.44 108 GLU A O 1
ATOM 854 N N . GLU A 1 109 ? 40.493 0.429 -28.840 1.00 93.75 109 GLU A N 1
ATOM 855 C CA . GLU A 1 109 ? 39.497 -0.517 -28.337 1.00 93.75 109 GLU A CA 1
ATOM 856 C C . GLU A 1 109 ? 39.820 -0.969 -26.907 1.00 93.75 109 GLU A C 1
ATOM 858 O O . GLU A 1 109 ? 38.944 -0.916 -26.044 1.00 93.75 109 GLU A O 1
ATOM 863 N N . GLN A 1 110 ? 41.081 -1.310 -26.620 1.00 93.69 110 GLN A N 1
ATOM 864 C CA . GLN A 1 110 ? 41.532 -1.637 -25.264 1.00 93.69 110 GLN A CA 1
ATOM 865 C C . GLN A 1 110 ? 41.272 -0.488 -24.286 1.00 93.69 110 GLN A C 1
ATOM 867 O O . GLN A 1 110 ? 40.653 -0.708 -23.247 1.00 93.69 110 GLN A O 1
ATOM 872 N N . LYS A 1 111 ? 41.632 0.749 -24.652 1.00 96.06 111 LYS A N 1
ATOM 873 C CA . LYS A 1 111 ? 41.352 1.929 -23.820 1.00 96.06 111 LYS A CA 1
ATOM 874 C C . LYS A 1 111 ? 39.859 2.131 -23.569 1.00 96.06 111 LYS A C 1
ATOM 876 O O . LYS A 1 111 ? 39.470 2.426 -22.446 1.00 96.06 111 LYS A O 1
ATOM 881 N N . ARG A 1 112 ? 39.007 1.938 -24.582 1.00 95.50 112 ARG A N 1
ATOM 882 C CA . ARG A 1 112 ? 37.545 2.054 -24.425 1.00 95.50 112 ARG A CA 1
ATOM 883 C C . ARG A 1 112 ? 36.977 0.966 -23.519 1.00 95.50 112 ARG A C 1
ATOM 885 O O . ARG A 1 112 ? 36.023 1.228 -22.793 1.00 95.50 112 ARG A O 1
ATOM 892 N N . VAL A 1 113 ? 37.527 -0.246 -23.563 1.00 95.94 113 VAL A N 1
ATOM 893 C CA . VAL A 1 113 ? 37.122 -1.341 -22.670 1.00 95.94 113 VAL A CA 1
ATOM 894 C C . VAL A 1 113 ? 37.567 -1.062 -21.234 1.00 95.94 113 VAL A C 1
ATOM 896 O O . VAL A 1 113 ? 36.767 -1.234 -20.319 1.00 95.94 113 VAL A O 1
ATOM 899 N N . GLU A 1 114 ? 38.797 -0.597 -21.028 1.00 95.00 114 GLU A N 1
ATOM 900 C CA . GLU A 1 114 ? 39.313 -0.221 -19.705 1.00 95.00 114 GLU A CA 1
ATOM 901 C C . GLU A 1 114 ? 38.534 0.947 -19.097 1.00 95.00 114 GLU A C 1
ATOM 903 O O . GLU A 1 114 ? 38.131 0.876 -17.940 1.00 95.00 114 GLU A O 1
ATOM 908 N N . GLU A 1 115 ? 38.242 1.985 -19.883 1.00 95.88 115 GLU A N 1
ATOM 909 C CA . GLU A 1 115 ? 37.435 3.122 -19.439 1.00 95.88 115 GLU A CA 1
ATOM 910 C C . GLU A 1 115 ? 36.010 2.692 -19.073 1.00 95.88 115 GLU A C 1
ATOM 912 O O . GLU A 1 115 ? 35.499 3.094 -18.029 1.00 95.88 115 GLU A O 1
ATOM 917 N N . LYS A 1 116 ? 35.382 1.825 -19.881 1.00 96.25 116 LYS A N 1
ATOM 918 C CA . LYS A 1 116 ? 34.064 1.258 -19.561 1.00 96.25 116 LYS A CA 1
ATOM 919 C C . LYS A 1 116 ? 34.088 0.446 -18.271 1.00 96.25 116 LYS A C 1
ATOM 921 O O . LYS A 1 116 ? 33.213 0.645 -17.438 1.00 96.25 116 LYS A O 1
ATOM 926 N N . ARG A 1 117 ? 35.091 -0.418 -18.082 1.00 95.94 117 ARG A N 1
ATOM 927 C CA . ARG A 1 117 ? 35.252 -1.201 -16.846 1.00 95.94 117 ARG A CA 1
ATOM 928 C C . ARG A 1 117 ? 35.473 -0.302 -15.633 1.00 95.94 117 ARG A C 1
ATOM 930 O O . ARG A 1 117 ? 34.820 -0.496 -14.618 1.00 95.94 117 ARG A O 1
ATOM 937 N N . ALA A 1 118 ? 36.320 0.719 -15.749 1.00 96.81 118 ALA A N 1
ATOM 938 C CA . ALA A 1 118 ? 36.561 1.673 -14.669 1.00 96.81 118 ALA A CA 1
ATOM 939 C C . ALA A 1 118 ? 35.317 2.524 -14.350 1.00 96.81 118 ALA A C 1
ATOM 941 O O . ALA A 1 118 ? 35.074 2.860 -13.192 1.00 96.81 118 ALA A O 1
ATOM 942 N N . ALA A 1 119 ? 34.518 2.889 -15.357 1.00 95.62 119 ALA A N 1
ATOM 943 C CA . ALA A 1 119 ? 33.255 3.595 -15.156 1.00 95.62 119 ALA A CA 1
ATOM 944 C C . ALA A 1 119 ? 32.201 2.701 -14.484 1.00 95.62 119 ALA A C 1
ATOM 946 O O . ALA A 1 119 ? 31.497 3.163 -13.587 1.00 95.62 119 ALA A O 1
ATOM 947 N N . GLU A 1 120 ? 32.119 1.431 -14.880 1.00 95.69 120 GLU A N 1
ATOM 948 C CA . GLU A 1 120 ? 31.232 0.436 -14.274 1.00 95.69 120 GLU A CA 1
ATOM 949 C C . GLU A 1 120 ? 31.615 0.150 -12.817 1.00 95.69 120 GLU A C 1
ATOM 951 O O . GLU A 1 120 ? 30.754 0.218 -11.944 1.00 95.69 120 GLU A O 1
ATOM 956 N N . GLU A 1 121 ? 32.904 -0.041 -12.522 1.00 95.88 121 GLU A N 1
ATOM 957 C CA . GLU A 1 121 ? 33.407 -0.240 -11.157 1.00 95.88 121 GLU A CA 1
ATOM 958 C C . GLU A 1 121 ? 33.126 0.978 -10.264 1.00 95.88 121 GLU A C 1
ATOM 960 O O . GLU A 1 121 ? 32.665 0.830 -9.132 1.00 95.88 121 GLU A O 1
ATOM 965 N N . ARG A 1 122 ? 33.315 2.202 -10.779 1.00 95.44 122 ARG A N 1
ATOM 966 C CA . ARG A 1 122 ? 32.946 3.433 -10.055 1.00 95.44 122 ARG A CA 1
ATOM 967 C C . ARG A 1 122 ? 31.442 3.533 -9.813 1.00 95.44 122 ARG A C 1
ATOM 969 O O . ARG A 1 122 ? 31.034 3.960 -8.735 1.00 95.44 122 ARG A O 1
ATOM 976 N N . ALA A 1 123 ? 30.619 3.153 -10.790 1.00 95.38 123 ALA A N 1
ATOM 977 C CA . ALA A 1 123 ? 29.167 3.154 -10.640 1.00 95.38 123 ALA A CA 1
ATOM 978 C C . ALA A 1 123 ? 28.702 2.101 -9.620 1.00 95.38 123 ALA A C 1
ATOM 980 O O . ALA A 1 123 ? 27.816 2.380 -8.813 1.00 95.38 123 ALA A O 1
ATOM 981 N N . GLU A 1 124 ? 29.313 0.916 -9.612 1.00 95.25 124 GLU A N 1
ATOM 982 C CA . GLU A 1 124 ? 29.025 -0.125 -8.627 1.00 95.25 124 GLU A CA 1
ATOM 983 C C . GLU A 1 124 ? 29.480 0.288 -7.223 1.00 95.25 124 GLU A C 1
ATOM 985 O O . GLU A 1 124 ? 28.709 0.159 -6.272 1.00 95.25 124 GLU A O 1
ATOM 990 N N . ALA A 1 125 ? 30.679 0.860 -7.083 1.00 96.38 125 ALA A N 1
ATOM 991 C CA . ALA A 1 125 ? 31.168 1.388 -5.812 1.00 96.38 125 ALA A CA 1
ATOM 992 C C . ALA A 1 125 ? 30.249 2.493 -5.267 1.00 96.38 125 ALA A C 1
ATOM 994 O O . ALA A 1 125 ? 29.884 2.461 -4.094 1.00 96.38 125 ALA A O 1
ATOM 995 N N . ALA A 1 126 ? 29.794 3.418 -6.120 1.00 95.94 126 ALA A N 1
ATOM 996 C CA . ALA A 1 126 ? 28.834 4.448 -5.729 1.00 95.94 126 ALA A CA 1
ATOM 997 C C . ALA A 1 126 ? 27.496 3.848 -5.262 1.00 95.94 126 ALA A C 1
ATOM 999 O O . ALA A 1 126 ? 26.957 4.271 -4.241 1.00 95.94 126 ALA A O 1
ATOM 1000 N N . ARG A 1 127 ? 26.982 2.821 -5.956 1.00 96.31 127 ARG A N 1
ATOM 1001 C CA . ARG A 1 127 ? 25.762 2.107 -5.541 1.00 96.31 127 ARG A CA 1
ATOM 1002 C C . ARG A 1 127 ? 25.937 1.380 -4.209 1.00 96.31 127 ARG A C 1
ATOM 1004 O O . ARG A 1 127 ? 25.029 1.425 -3.385 1.00 96.31 127 ARG A O 1
ATOM 1011 N N . ARG A 1 128 ? 27.087 0.738 -3.979 1.00 95.88 128 ARG A N 1
ATOM 1012 C CA . ARG A 1 128 ? 27.397 0.068 -2.704 1.00 95.88 128 ARG A CA 1
ATOM 1013 C C . ARG A 1 128 ? 27.464 1.064 -1.551 1.00 95.88 128 ARG A C 1
ATOM 1015 O O . ARG A 1 128 ? 26.824 0.825 -0.537 1.00 95.88 128 ARG A O 1
ATOM 1022 N N . MET A 1 129 ? 28.144 2.196 -1.741 1.00 96.06 129 MET A N 1
ATOM 1023 C CA . MET A 1 129 ? 28.204 3.265 -0.737 1.00 96.06 129 MET A CA 1
ATOM 1024 C C . MET A 1 129 ? 26.810 3.810 -0.404 1.00 96.06 129 MET A C 1
ATOM 1026 O O . MET A 1 129 ? 26.475 3.951 0.766 1.00 96.06 129 MET A O 1
ATOM 1030 N N . GLN A 1 130 ? 25.967 4.054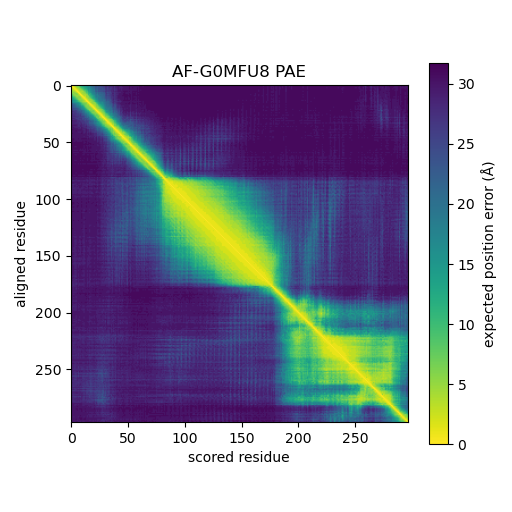 -1.413 1.00 95.19 130 GLN A N 1
ATOM 1031 C CA . GLN A 1 130 ? 24.588 4.504 -1.188 1.00 95.19 130 GLN A CA 1
ATOM 1032 C C . GLN A 1 130 ? 23.741 3.458 -0.455 1.00 95.19 130 GLN A C 1
ATOM 1034 O O . GLN A 1 130 ? 22.969 3.810 0.434 1.00 95.19 130 GLN A O 1
ATOM 1039 N N . ALA A 1 131 ? 23.877 2.177 -0.804 1.00 96.19 131 ALA A N 1
ATOM 1040 C CA . ALA A 1 131 ? 23.163 1.097 -0.128 1.00 96.19 131 ALA A CA 1
ATOM 1041 C C . ALA A 1 131 ? 23.613 0.946 1.335 1.00 96.19 131 ALA A C 1
ATOM 1043 O O . ALA A 1 131 ? 22.775 0.783 2.223 1.00 96.19 131 ALA A O 1
ATOM 1044 N N . GLU A 1 132 ? 24.918 1.046 1.599 1.00 95.81 132 GLU A N 1
ATOM 1045 C CA . GLU A 1 132 ? 25.472 1.008 2.952 1.00 95.81 132 GLU A CA 1
ATOM 1046 C C . GLU A 1 132 ? 24.983 2.204 3.777 1.00 95.81 132 GLU A C 1
ATOM 1048 O O . GLU A 1 132 ? 24.469 2.005 4.877 1.00 95.81 132 GLU A O 1
ATOM 1053 N N . GLU A 1 133 ? 25.015 3.418 3.222 1.00 95.94 133 GLU A N 1
ATOM 1054 C CA . GLU A 1 133 ? 24.495 4.626 3.874 1.00 95.94 133 GLU A CA 1
ATOM 1055 C C . GLU A 1 133 ? 22.996 4.510 4.192 1.00 95.94 133 GLU A C 1
ATOM 1057 O O . GLU A 1 133 ? 22.568 4.815 5.307 1.00 95.94 133 GLU A O 1
ATOM 1062 N N . GLN A 1 134 ? 22.187 4.008 3.253 1.00 95.06 134 GLN A N 1
ATOM 1063 C CA . GLN A 1 134 ? 20.762 3.764 3.488 1.00 95.06 134 GLN A CA 1
ATOM 1064 C C . GLN A 1 134 ? 20.537 2.733 4.597 1.00 95.06 134 GLN A C 1
ATOM 1066 O O . GLN A 1 134 ? 19.695 2.942 5.472 1.00 95.06 134 GLN A O 1
ATOM 1071 N N . SER A 1 135 ? 21.307 1.643 4.596 1.00 95.62 135 SER A N 1
ATOM 1072 C CA . SER A 1 135 ? 21.212 0.608 5.627 1.00 95.62 135 SER A CA 1
ATOM 1073 C C . SER A 1 135 ? 21.630 1.125 7.009 1.00 95.62 135 SER A C 1
ATOM 1075 O O . SER A 1 135 ? 20.953 0.848 8.001 1.00 95.62 135 SER A O 1
ATOM 1077 N N . ALA A 1 136 ? 22.685 1.943 7.075 1.00 97.00 136 ALA A N 1
ATOM 1078 C CA . ALA A 1 136 ? 23.163 2.565 8.301 1.00 97.00 136 ALA A CA 1
ATOM 1079 C C . ALA A 1 136 ? 22.128 3.551 8.854 1.00 97.00 136 ALA A C 1
ATOM 1081 O O . ALA A 1 136 ? 21.807 3.506 10.041 1.00 97.00 136 ALA A O 1
ATOM 1082 N N . ARG A 1 137 ? 21.525 4.368 7.982 1.00 96.69 137 ARG A N 1
ATOM 1083 C CA . ARG A 1 137 ? 20.460 5.305 8.351 1.00 96.69 137 ARG A CA 1
ATOM 1084 C C . ARG A 1 137 ? 19.220 4.593 8.893 1.00 96.69 137 ARG A C 1
ATOM 1086 O O . ARG A 1 137 ? 18.638 5.044 9.875 1.00 96.69 137 ARG A O 1
ATOM 1093 N N . LEU A 1 138 ? 18.817 3.478 8.281 1.00 96.31 138 LEU A N 1
ATOM 1094 C CA . LEU A 1 138 ? 17.701 2.660 8.773 1.00 96.31 138 LEU A CA 1
ATOM 1095 C C . LEU A 1 138 ? 18.007 2.035 10.140 1.00 96.31 138 LEU A C 1
ATOM 1097 O O . LEU A 1 138 ? 17.140 2.002 11.012 1.00 96.31 138 LEU A O 1
ATOM 1101 N N . LEU A 1 139 ? 19.238 1.561 10.347 1.00 96.31 139 LEU A N 1
ATOM 1102 C CA . LEU A 1 139 ? 19.675 1.034 11.640 1.00 96.31 139 LEU A CA 1
ATOM 1103 C C . LEU A 1 139 ? 19.684 2.106 12.734 1.00 96.31 139 LEU A C 1
ATOM 1105 O O . LEU A 1 139 ? 19.319 1.806 13.869 1.00 96.31 139 LEU A O 1
ATOM 1109 N N . GLU A 1 140 ? 20.088 3.332 12.412 1.00 95.94 140 GLU A N 1
ATOM 1110 C CA . GLU A 1 140 ? 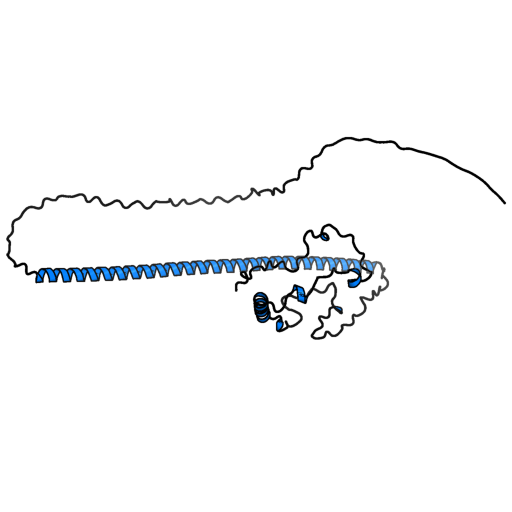20.072 4.458 13.349 1.00 95.94 140 GLU A CA 1
ATOM 1111 C C . GLU A 1 140 ? 18.640 4.848 13.738 1.00 95.94 140 GLU A C 1
ATOM 1113 O O . GLU A 1 140 ? 18.333 4.908 14.927 1.00 95.94 140 GLU A O 1
ATOM 1118 N N . LEU A 1 141 ? 17.737 4.970 12.757 1.00 96.88 141 LEU A N 1
ATOM 1119 C CA . LEU A 1 141 ? 16.302 5.183 12.989 1.00 96.88 141 LEU A CA 1
ATOM 1120 C C . LEU A 1 141 ? 15.695 4.104 13.896 1.00 96.88 141 LEU A C 1
ATOM 1122 O O . LEU A 1 141 ? 14.983 4.421 14.846 1.00 96.88 141 LEU A O 1
ATOM 1126 N N . ARG A 1 142 ? 16.017 2.829 13.649 1.00 95.88 142 ARG A N 1
ATOM 1127 C CA . ARG A 1 142 ? 15.531 1.712 14.472 1.00 95.88 142 ARG A CA 1
ATOM 1128 C C . ARG A 1 142 ? 16.002 1.820 15.925 1.00 95.88 142 ARG A C 1
ATOM 1130 O O . ARG A 1 142 ? 15.225 1.546 16.836 1.00 95.88 142 ARG A O 1
ATOM 1137 N N . LYS A 1 143 ? 17.265 2.199 16.147 1.00 96.56 143 LYS A N 1
ATOM 1138 C CA . LYS A 1 143 ? 17.811 2.392 17.499 1.00 96.56 143 LYS A CA 1
ATOM 1139 C C . LYS A 1 143 ? 17.143 3.567 18.209 1.00 96.56 143 LYS A C 1
ATOM 1141 O O . LYS A 1 143 ? 16.784 3.433 19.373 1.00 96.56 143 LYS A O 1
ATOM 1146 N N . GLU A 1 144 ? 16.933 4.682 17.511 1.00 95.38 144 GLU A N 1
ATOM 1147 C CA . GLU A 1 144 ? 16.238 5.846 18.070 1.00 95.38 144 GLU A CA 1
ATOM 1148 C C . GLU A 1 144 ? 14.793 5.502 18.472 1.00 95.38 144 GLU A C 1
ATOM 1150 O O . GLU A 1 144 ? 14.340 5.875 19.557 1.00 95.38 144 GLU A O 1
ATOM 1155 N N . GLU A 1 145 ? 14.065 4.743 17.647 1.00 93.75 145 GLU A N 1
ATOM 1156 C CA . GLU A 1 145 ? 12.719 4.274 17.994 1.00 93.75 145 GLU A CA 1
ATOM 1157 C C . GLU A 1 145 ? 12.711 3.341 19.210 1.00 93.75 145 GLU A C 1
ATOM 1159 O O . GLU A 1 145 ? 11.858 3.491 20.088 1.00 93.75 145 GLU A O 1
ATOM 1164 N N . GLU A 1 146 ? 13.671 2.417 19.303 1.00 94.25 146 GLU A N 1
ATOM 1165 C CA . GLU A 1 146 ? 13.809 1.523 20.456 1.00 94.25 146 GLU A CA 1
ATOM 1166 C C . GLU A 1 146 ? 14.079 2.308 21.750 1.00 94.25 146 GLU A C 1
ATOM 1168 O O . GLU A 1 146 ? 13.444 2.051 22.777 1.00 94.25 146 GLU A O 1
ATOM 1173 N N . GLU A 1 147 ? 14.956 3.315 21.703 1.00 95.75 147 GLU A N 1
ATOM 1174 C CA . GLU A 1 147 ? 15.218 4.196 22.843 1.00 95.75 147 GLU A CA 1
ATOM 1175 C C . GLU A 1 147 ? 13.978 5.007 23.236 1.00 95.75 147 GLU A C 1
ATOM 1177 O O . GLU A 1 147 ? 13.629 5.068 24.420 1.00 95.75 147 GLU A O 1
ATOM 1182 N N . ARG A 1 148 ? 13.248 5.572 22.264 1.00 95.81 148 ARG A N 1
ATOM 1183 C CA . ARG A 1 148 ? 11.987 6.283 22.534 1.00 95.81 148 ARG A CA 1
ATOM 1184 C C . ARG A 1 148 ? 10.952 5.374 23.187 1.00 95.81 148 ARG A C 1
ATOM 1186 O O . ARG A 1 148 ? 10.270 5.811 24.116 1.00 95.81 148 ARG A O 1
ATOM 1193 N N . LEU A 1 149 ? 10.833 4.132 22.723 1.00 94.88 149 LEU A N 1
ATOM 1194 C CA . LEU A 1 149 ? 9.901 3.160 23.289 1.00 94.88 149 LEU A CA 1
ATOM 1195 C C . LEU A 1 149 ? 10.308 2.764 24.711 1.00 94.88 149 LEU A C 1
ATOM 1197 O O . LEU A 1 149 ? 9.454 2.659 25.588 1.00 94.88 149 LEU A O 1
AT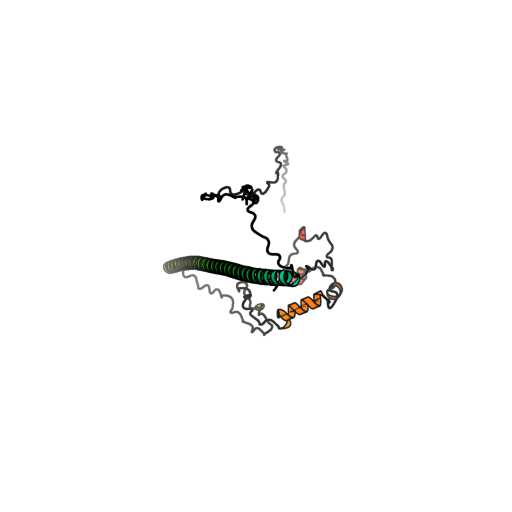OM 1201 N N . LYS A 1 150 ? 11.608 2.596 24.967 1.00 96.38 150 LYS A N 1
ATOM 1202 C CA . LYS A 1 150 ? 12.129 2.295 26.303 1.00 96.38 150 LYS A CA 1
ATOM 1203 C C . LYS A 1 150 ? 11.828 3.417 27.298 1.00 96.38 150 LYS A C 1
ATOM 1205 O O . LYS A 1 150 ? 11.353 3.135 28.393 1.00 96.38 150 LYS A O 1
ATOM 1210 N N . VAL A 1 151 ? 12.017 4.675 26.894 1.00 96.69 151 VAL A N 1
ATOM 1211 C CA . VAL A 1 151 ? 11.675 5.845 27.721 1.00 96.69 151 VAL A CA 1
ATOM 1212 C C . VAL A 1 151 ? 10.167 5.931 27.985 1.00 96.69 151 VAL A C 1
ATOM 1214 O O . VAL A 1 151 ? 9.765 6.294 29.088 1.00 96.69 151 VAL A O 1
ATOM 1217 N N . GLN A 1 152 ? 9.316 5.600 27.006 1.00 93.81 152 GLN A N 1
ATOM 1218 C CA . GLN A 1 152 ? 7.864 5.546 27.230 1.00 93.81 152 GLN A CA 1
ATOM 1219 C C . GLN A 1 152 ? 7.487 4.458 28.237 1.00 93.81 152 GLN A C 1
ATOM 1221 O O . GLN A 1 152 ? 6.780 4.753 29.196 1.00 93.81 152 GLN A O 1
ATOM 1226 N N . LYS A 1 153 ? 8.024 3.243 28.075 1.00 94.81 153 LYS A N 1
ATOM 1227 C CA . LYS A 1 153 ? 7.780 2.128 29.000 1.00 94.81 153 LYS A CA 1
ATOM 1228 C C . LYS A 1 153 ? 8.208 2.453 30.429 1.00 94.81 153 LYS A C 1
ATOM 1230 O O . LYS A 1 153 ? 7.472 2.157 31.360 1.00 94.81 153 LYS A O 1
ATOM 1235 N N . GLU A 1 154 ? 9.365 3.090 30.606 1.00 95.31 154 GLU A N 1
ATOM 1236 C CA . GLU A 1 154 ? 9.846 3.492 31.933 1.00 95.31 154 GLU A CA 1
ATOM 1237 C C . GLU A 1 154 ? 8.907 4.518 32.589 1.00 95.31 154 GLU A C 1
ATOM 1239 O O . GLU A 1 154 ? 8.562 4.375 33.760 1.00 95.31 154 GLU A O 1
ATOM 1244 N N . ARG A 1 155 ? 8.399 5.499 31.828 1.00 93.69 155 ARG A N 1
ATOM 1245 C CA . ARG A 1 155 ? 7.398 6.457 32.335 1.00 93.69 155 ARG A CA 1
ATOM 1246 C C . ARG A 1 155 ? 6.088 5.781 32.728 1.00 93.69 155 ARG A C 1
ATOM 1248 O O . ARG A 1 155 ? 5.547 6.082 33.789 1.00 93.69 155 ARG A O 1
ATOM 1255 N N . GLU A 1 156 ? 5.581 4.880 31.893 1.00 93.25 156 GLU A N 1
ATOM 1256 C CA . GLU A 1 156 ? 4.359 4.125 32.187 1.00 93.25 156 GLU A CA 1
ATOM 1257 C C . GLU A 1 156 ? 4.526 3.253 33.438 1.00 93.25 156 GLU A C 1
ATOM 1259 O O . GLU A 1 156 ? 3.634 3.207 34.289 1.00 93.25 156 GLU A O 1
ATOM 1264 N N . GLU A 1 157 ? 5.684 2.608 33.602 1.00 93.81 157 GLU A N 1
ATOM 1265 C CA . GLU A 1 157 ? 5.999 1.812 34.788 1.00 93.81 157 GLU A CA 1
ATOM 1266 C C . GLU A 1 157 ? 6.080 2.682 36.053 1.00 93.81 157 GLU A C 1
ATOM 1268 O O . GLU A 1 157 ? 5.533 2.315 37.098 1.00 93.81 157 GLU A O 1
ATOM 1273 N N . GLU A 1 158 ? 6.697 3.864 35.973 1.00 93.50 158 GLU A N 1
ATOM 1274 C CA . GLU A 1 158 ? 6.731 4.826 37.078 1.00 93.50 158 GLU A CA 1
ATOM 1275 C C . GLU A 1 158 ? 5.330 5.328 37.457 1.00 93.50 158 GLU A C 1
ATOM 1277 O O . GLU A 1 158 ? 4.996 5.399 38.648 1.00 93.50 158 GLU A O 1
ATOM 1282 N N . GLU A 1 159 ? 4.480 5.632 36.474 1.00 93.56 159 GLU A N 1
ATOM 1283 C CA . GLU A 1 159 ? 3.090 6.028 36.705 1.00 93.56 159 GLU A CA 1
ATOM 1284 C C . GLU A 1 159 ? 2.278 4.894 37.343 1.00 93.56 159 GLU A C 1
ATOM 1286 O O . GLU A 1 159 ? 1.571 5.113 38.338 1.00 93.56 159 GLU A O 1
ATOM 1291 N N . LEU A 1 160 ? 2.420 3.663 36.847 1.00 92.88 160 LEU A N 1
ATOM 1292 C CA . LEU A 1 160 ? 1.782 2.482 37.423 1.00 92.88 160 LEU A CA 1
ATOM 1293 C C . LEU A 1 160 ? 2.251 2.257 38.867 1.00 92.88 160 LEU A C 1
ATOM 1295 O O . LEU A 1 160 ? 1.442 2.063 39.778 1.00 92.88 160 LEU A O 1
ATOM 1299 N N . ARG A 1 161 ? 3.553 2.376 39.129 1.00 94.44 161 ARG A N 1
ATOM 1300 C CA . ARG A 1 161 ? 4.109 2.256 40.480 1.00 94.44 161 ARG A CA 1
ATOM 1301 C C . ARG A 1 161 ? 3.579 3.349 41.410 1.00 94.44 161 ARG A C 1
ATOM 1303 O O . ARG A 1 161 ? 3.216 3.063 42.555 1.00 94.44 161 ARG A O 1
ATOM 1310 N N . ALA A 1 162 ? 3.481 4.589 40.935 1.00 93.38 162 ALA A N 1
ATOM 1311 C CA . ALA A 1 162 ? 2.940 5.703 41.708 1.00 93.38 162 ALA A CA 1
ATOM 1312 C C . ALA A 1 162 ? 1.439 5.534 42.002 1.00 93.38 162 ALA A C 1
ATOM 1314 O O . ALA A 1 162 ? 0.983 5.855 43.106 1.00 93.38 162 ALA A O 1
ATOM 1315 N N . THR A 1 163 ? 0.652 5.026 41.048 1.00 91.12 163 THR A N 1
ATOM 1316 C CA . THR A 1 163 ? -0.780 4.749 41.254 1.00 91.12 163 THR A CA 1
ATOM 1317 C C . THR A 1 163 ? -0.996 3.612 42.249 1.00 91.12 163 THR A C 1
ATOM 1319 O O . THR A 1 163 ? -1.806 3.773 43.169 1.00 91.12 163 THR A O 1
ATOM 1322 N N . LEU A 1 164 ? -0.218 2.529 42.158 1.00 92.06 164 LEU A N 1
ATOM 1323 C CA . LEU A 1 164 ? -0.236 1.430 43.127 1.00 92.06 164 LEU A CA 1
ATOM 1324 C C . LEU A 1 164 ? 0.142 1.906 44.536 1.00 92.06 164 LEU A C 1
ATOM 1326 O O . LEU A 1 164 ? -0.566 1.603 45.498 1.00 92.06 164 LEU A O 1
ATOM 1330 N N . ALA A 1 165 ? 1.185 2.731 44.677 1.00 91.69 165 ALA A N 1
ATOM 1331 C CA . ALA A 1 165 ? 1.568 3.307 45.969 1.00 91.69 165 ALA A CA 1
ATOM 1332 C C . ALA A 1 165 ? 0.454 4.190 46.570 1.00 91.69 165 ALA A C 1
ATOM 1334 O O . ALA A 1 165 ? 0.148 4.102 47.764 1.00 91.69 165 ALA A O 1
ATOM 1335 N N . LYS A 1 166 ? -0.217 5.006 45.743 1.00 90.94 166 LYS A N 1
ATOM 1336 C CA . LYS A 1 166 ? -1.373 5.817 46.167 1.00 90.94 166 LYS A CA 1
ATOM 1337 C C . LYS A 1 166 ? -2.563 4.950 46.588 1.00 90.94 166 LYS A C 1
ATOM 1339 O O . LYS A 1 166 ? -3.237 5.293 47.561 1.00 90.94 166 LYS A O 1
ATOM 1344 N N . GLN A 1 167 ? -2.842 3.850 45.886 1.00 87.81 167 GLN A N 1
ATOM 1345 C CA . GLN A 1 167 ? -3.893 2.904 46.276 1.00 87.81 167 GLN A CA 1
ATOM 1346 C C . GLN A 1 167 ? -3.567 2.213 47.606 1.00 87.81 167 GLN A C 1
ATOM 1348 O O . GLN A 1 167 ? -4.435 2.150 48.478 1.00 87.81 167 GLN A O 1
ATOM 1353 N N . ALA A 1 168 ? -2.319 1.778 47.807 1.00 89.44 168 ALA A N 1
ATOM 1354 C CA . ALA A 1 168 ? -1.873 1.164 49.057 1.00 89.44 168 ALA A CA 1
ATOM 1355 C C . ALA A 1 168 ? -2.038 2.116 50.257 1.00 89.44 168 ALA A C 1
ATOM 1357 O O . ALA A 1 168 ? -2.599 1.727 51.281 1.00 89.44 168 ALA A O 1
ATOM 1358 N N . LEU A 1 169 ? -1.657 3.392 50.107 1.00 88.81 169 LEU A N 1
ATOM 1359 C CA . LEU A 1 169 ? -1.868 4.422 51.133 1.00 88.81 169 LEU A CA 1
ATOM 1360 C C . LEU A 1 169 ? -3.354 4.661 51.436 1.00 88.81 169 LEU A C 1
ATOM 1362 O O . LEU A 1 169 ? -3.734 4.803 52.600 1.00 88.81 169 LEU A O 1
ATOM 1366 N N . LYS A 1 170 ? -4.212 4.697 50.407 1.00 85.69 170 LYS A N 1
ATOM 1367 C CA . LYS A 1 170 ? -5.668 4.823 50.592 1.00 85.69 170 LYS A CA 1
ATOM 1368 C C . LYS A 1 170 ? -6.239 3.634 51.364 1.00 85.69 170 LYS A C 1
ATOM 1370 O O . LYS A 1 170 ? -7.028 3.853 52.281 1.00 85.69 170 LYS A O 1
ATOM 1375 N N . LYS A 1 171 ? -5.818 2.410 51.026 1.00 83.00 171 LYS A N 1
ATOM 1376 C CA . LYS A 1 171 ? -6.245 1.178 51.702 1.00 83.00 171 LYS A CA 1
ATOM 1377 C C . LYS A 1 171 ? -5.806 1.168 53.169 1.00 83.00 171 LYS A C 1
ATOM 1379 O O . LYS A 1 171 ? -6.651 1.006 54.041 1.00 83.00 171 LYS A O 1
ATOM 1384 N N . ALA A 1 172 ? -4.537 1.476 53.447 1.00 84.19 172 ALA A N 1
ATOM 1385 C CA . ALA A 1 172 ? -4.016 1.570 54.813 1.00 84.19 172 ALA A CA 1
ATOM 1386 C C . ALA A 1 172 ? -4.746 2.641 55.650 1.00 84.19 172 ALA A C 1
ATOM 1388 O O . ALA A 1 172 ? -5.065 2.422 56.817 1.00 84.19 172 ALA A O 1
ATOM 1389 N N . LYS A 1 173 ? -5.079 3.794 55.051 1.00 82.38 173 LYS A N 1
ATOM 1390 C CA . LYS A 1 173 ? -5.848 4.855 55.723 1.00 82.38 173 LYS A CA 1
ATOM 1391 C C . LYS A 1 173 ? -7.303 4.455 56.001 1.00 82.38 173 LYS A C 1
ATOM 1393 O O . LYS A 1 173 ? -7.857 4.887 57.008 1.00 82.38 173 LYS A O 1
ATOM 1398 N N . GLN A 1 174 ? -7.933 3.673 55.121 1.00 75.19 174 GLN A N 1
ATOM 1399 C CA . GLN A 1 174 ? -9.277 3.128 55.354 1.00 75.19 174 GLN A CA 1
ATOM 1400 C C . GLN A 1 174 ? -9.278 2.083 56.475 1.00 75.19 174 GLN A C 1
ATOM 1402 O O . GLN A 1 174 ? -10.158 2.124 57.335 1.00 75.19 174 GLN A O 1
ATOM 1407 N N . GLU A 1 175 ? -8.267 1.214 56.500 1.00 75.75 175 GLU A N 1
ATOM 1408 C CA . GLU A 1 175 ? -8.078 0.187 57.528 1.00 75.75 175 GLU A CA 1
ATOM 1409 C C . GLU A 1 175 ? -7.840 0.808 58.913 1.00 75.75 175 GLU A C 1
ATOM 1411 O O . GLU A 1 175 ? -8.528 0.461 59.870 1.00 75.75 175 GLU A O 1
ATOM 1416 N N . ALA A 1 176 ? -6.993 1.840 59.006 1.00 75.06 176 ALA A N 1
ATOM 1417 C CA . ALA A 1 176 ? -6.762 2.588 60.248 1.00 75.06 176 ALA A CA 1
ATOM 1418 C C . ALA A 1 176 ? -8.002 3.343 60.774 1.00 75.06 176 ALA A C 1
ATOM 1420 O O . ALA A 1 176 ? -8.046 3.724 61.943 1.00 75.06 176 ALA A O 1
ATOM 1421 N N . LEU A 1 177 ? -9.008 3.587 59.925 1.00 74.81 177 LEU A N 1
ATOM 1422 C CA . LEU A 1 177 ? -10.224 4.322 60.287 1.00 74.81 177 LEU A CA 1
ATOM 1423 C C . LEU A 1 177 ? -11.383 3.396 60.706 1.00 74.81 177 LEU A C 1
ATOM 1425 O O . LEU A 1 177 ? -12.475 3.903 60.960 1.00 74.81 177 LEU A O 1
ATOM 1429 N N . ASN A 1 178 ? -11.186 2.067 60.761 1.00 63.09 178 ASN A N 1
ATOM 1430 C CA . ASN A 1 178 ? -12.230 1.060 61.037 1.00 63.09 178 ASN A CA 1
ATOM 1431 C C . ASN A 1 178 ? -13.501 1.232 60.181 1.00 63.09 178 ASN A C 1
ATOM 1433 O O . ASN A 1 178 ? -14.593 0.812 60.561 1.00 63.09 178 ASN A O 1
ATOM 1437 N N . LYS A 1 179 ? -13.377 1.870 59.012 1.00 56.31 179 LYS A N 1
ATOM 1438 C CA . LYS A 1 179 ? -14.448 1.970 58.023 1.00 56.31 179 LYS A CA 1
ATOM 1439 C C . LYS A 1 179 ? -14.225 0.848 57.030 1.00 56.31 179 LYS A C 1
ATOM 1441 O O . LYS A 1 179 ? -13.741 1.090 55.930 1.00 56.31 179 LYS A O 1
ATOM 1446 N N . THR A 1 180 ? -14.539 -0.378 57.430 1.00 54.97 180 THR A N 1
ATOM 1447 C CA . THR A 1 180 ? -14.786 -1.437 56.458 1.00 54.97 180 THR A CA 1
ATOM 1448 C C . THR A 1 180 ? -16.133 -1.112 55.812 1.00 54.97 180 THR A C 1
ATOM 1450 O O . THR A 1 180 ? -17.166 -1.186 56.482 1.00 54.97 180 THR A O 1
ATOM 1453 N N . PRO A 1 181 ? -16.189 -0.660 54.543 1.00 59.16 181 PRO A N 1
ATOM 1454 C CA . PRO A 1 181 ? -17.454 -0.729 53.836 1.00 59.16 181 PRO A CA 1
ATOM 1455 C C . PRO A 1 181 ? -17.903 -2.201 53.854 1.00 59.16 181 PRO A C 1
ATOM 1457 O O . PRO A 1 181 ? -17.044 -3.091 53.795 1.00 59.16 181 PRO A O 1
ATOM 1460 N N . PRO A 1 182 ? -19.216 -2.482 53.958 1.00 56.19 182 PRO A N 1
ATOM 1461 C CA . PRO A 1 182 ? -19.711 -3.835 53.738 1.00 56.19 182 PRO A CA 1
ATOM 1462 C C . PRO A 1 182 ? -19.123 -4.339 52.417 1.00 56.19 182 PRO A C 1
ATOM 1464 O O . PRO A 1 182 ? -18.925 -3.511 51.518 1.00 56.19 182 PRO A O 1
ATOM 1467 N N . PRO A 1 183 ? -18.804 -5.642 52.295 1.00 50.59 183 PRO A N 1
ATOM 1468 C CA . PRO A 1 183 ? -18.354 -6.194 51.033 1.00 50.59 183 PRO A CA 1
ATOM 1469 C C . PRO A 1 183 ? -19.455 -5.878 50.033 1.00 50.59 183 PRO A C 1
ATOM 1471 O O . PRO A 1 183 ? -20.518 -6.494 50.020 1.00 50.59 183 PRO A O 1
ATOM 1474 N N . THR A 1 184 ? -19.224 -4.840 49.236 1.00 53.12 184 THR A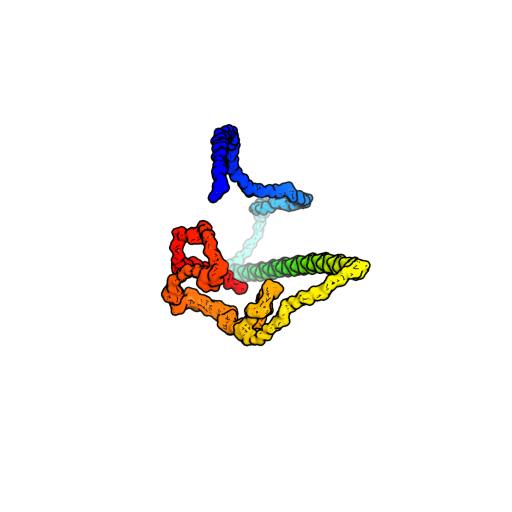 N 1
ATOM 1475 C CA . THR A 1 184 ? -19.969 -4.628 48.019 1.00 53.12 184 THR A CA 1
ATOM 1476 C C . THR A 1 184 ? -19.432 -5.734 47.146 1.00 53.12 184 THR A C 1
ATOM 1478 O O . THR A 1 184 ? -18.436 -5.592 46.443 1.00 53.12 184 THR A O 1
ATOM 1481 N N . VAL A 1 185 ? -20.056 -6.901 47.297 1.00 55.16 185 VAL A N 1
ATOM 1482 C CA . VAL A 1 185 ? -20.121 -7.900 46.252 1.00 55.16 185 VAL A CA 1
ATOM 1483 C C . VAL A 1 185 ? -20.866 -7.179 45.138 1.00 55.16 185 VAL A C 1
ATOM 1485 O O . VAL A 1 185 ? -22.071 -7.300 44.965 1.00 55.16 185 VAL A O 1
ATOM 1488 N N . TYR A 1 186 ? -20.144 -6.298 44.447 1.00 55.22 186 TYR A N 1
ATOM 1489 C CA . TYR A 1 186 ? -20.376 -6.110 43.045 1.00 55.22 186 TYR A CA 1
ATOM 1490 C C . TYR A 1 186 ? -20.248 -7.534 42.531 1.00 55.22 186 TYR A C 1
ATOM 1492 O O . TYR A 1 186 ? -19.166 -8.125 42.589 1.00 55.22 186 TYR A O 1
ATOM 1500 N N . GLU A 1 187 ? -21.376 -8.138 42.171 1.00 54.12 187 GLU A N 1
ATOM 1501 C CA . GLU A 1 187 ? -21.344 -9.203 41.191 1.00 54.12 187 GLU A CA 1
ATOM 1502 C C . GLU A 1 187 ? -20.671 -8.561 39.983 1.00 54.12 187 GLU A C 1
ATOM 1504 O O . GLU A 1 187 ? -21.289 -7.864 39.180 1.00 54.12 187 GLU A O 1
ATOM 1509 N N . MET A 1 188 ? -19.343 -8.686 39.949 1.00 63.72 188 MET A N 1
ATOM 1510 C CA . MET A 1 188 ? -18.567 -8.537 38.739 1.00 63.72 188 MET A CA 1
ATOM 1511 C C . MET A 1 188 ? -19.336 -9.347 37.709 1.00 63.72 188 MET A C 1
ATOM 1513 O O . MET A 1 188 ? -19.681 -10.491 38.005 1.00 63.72 188 MET A O 1
ATOM 1517 N N . THR A 1 189 ? -19.698 -8.683 36.609 1.00 64.62 189 THR A N 1
ATOM 1518 C CA . THR A 1 189 ? -20.517 -9.161 35.492 1.00 64.62 189 THR A CA 1
ATOM 1519 C C . THR A 1 189 ? -20.710 -10.681 35.515 1.00 64.62 189 THR A C 1
ATOM 1521 O O . THR A 1 189 ? -19.693 -11.379 35.464 1.00 64.62 189 THR A O 1
ATOM 1524 N N . PRO A 1 190 ? -21.960 -11.194 35.599 1.00 66.44 190 PRO A N 1
ATOM 1525 C CA . PRO A 1 190 ? -22.239 -12.623 35.714 1.00 66.44 190 PRO A CA 1
ATOM 1526 C C . PRO A 1 190 ? -21.324 -13.449 34.805 1.00 66.44 190 PRO A C 1
ATOM 1528 O O . PRO A 1 190 ? -21.106 -13.029 33.663 1.00 66.44 190 PRO A O 1
ATOM 1531 N N . PRO A 1 191 ? -20.773 -14.581 35.286 1.00 61.97 191 PRO A N 1
ATOM 1532 C CA . PRO A 1 191 ? -19.799 -15.363 34.535 1.00 61.97 191 PRO A CA 1
ATOM 1533 C C . PRO A 1 191 ? -20.355 -15.656 33.145 1.00 61.97 191 PRO A C 1
ATOM 1535 O O . PRO A 1 191 ? -21.405 -16.282 32.990 1.00 61.97 191 PRO A O 1
ATOM 1538 N N . ARG A 1 192 ? -19.675 -15.108 32.138 1.00 62.31 192 ARG A N 1
ATOM 1539 C CA . ARG A 1 192 ? -20.150 -15.108 30.761 1.00 62.31 192 ARG A CA 1
ATOM 1540 C C . ARG A 1 192 ? -20.108 -16.540 30.242 1.00 62.31 192 ARG A C 1
ATOM 1542 O O . ARG A 1 192 ? -19.110 -17.243 30.402 1.00 62.31 192 ARG A O 1
ATOM 1549 N N . THR A 1 193 ? -21.205 -16.995 29.652 1.00 64.25 193 THR A N 1
ATOM 1550 C CA . THR A 1 193 ? -21.252 -18.306 29.012 1.00 64.25 193 THR A CA 1
ATOM 1551 C C . THR A 1 193 ? -20.580 -18.194 27.654 1.00 64.25 193 THR A C 1
ATOM 1553 O O . THR A 1 193 ? -21.216 -17.767 26.691 1.00 64.25 193 THR A O 1
ATOM 1556 N N . TYR A 1 194 ? -19.305 -18.568 27.592 1.00 61.78 194 TYR A N 1
ATOM 1557 C CA . TYR A 1 194 ? -18.589 -18.777 26.338 1.00 61.78 194 TYR A CA 1
ATOM 1558 C C . TYR A 1 194 ? -19.363 -19.789 25.490 1.00 61.78 194 TYR A C 1
ATOM 1560 O O . TYR A 1 194 ? -19.533 -20.947 25.883 1.00 61.78 194 TYR A O 1
ATOM 1568 N N . GLN A 1 195 ? -19.882 -19.343 24.350 1.00 68.56 195 GLN A N 1
ATOM 1569 C CA . GLN A 1 195 ? -20.460 -20.248 23.365 1.00 68.56 195 GLN A CA 1
ATOM 1570 C C . GLN A 1 195 ? -19.332 -20.781 22.492 1.00 68.56 195 GLN A C 1
ATOM 1572 O O . GLN A 1 195 ? -18.479 -20.022 22.051 1.00 68.56 195 GLN A O 1
ATOM 1577 N N . ALA A 1 196 ? -19.302 -22.092 22.259 1.00 69.62 196 ALA A N 1
ATOM 1578 C CA . ALA A 1 196 ? -18.296 -22.681 21.388 1.00 69.62 196 ALA A CA 1
ATOM 1579 C C . ALA A 1 196 ? -18.487 -22.167 19.953 1.00 69.62 196 ALA A C 1
ATOM 1581 O O . ALA A 1 196 ? -19.499 -22.459 19.313 1.00 69.62 196 ALA A O 1
ATOM 1582 N N . ASN A 1 197 ? -17.507 -21.421 19.448 1.00 69.81 197 ASN A N 1
ATOM 1583 C CA . ASN A 1 197 ? -17.526 -20.921 18.083 1.00 69.81 197 ASN A CA 1
ATOM 1584 C C . ASN A 1 197 ? -17.435 -22.081 17.082 1.00 69.81 197 ASN A C 1
ATOM 1586 O O . ASN A 1 197 ? -16.554 -22.940 17.154 1.00 69.81 197 ASN A O 1
ATOM 1590 N N . SER A 1 198 ? -18.321 -22.072 16.090 1.00 74.94 198 SER A N 1
ATOM 1591 C CA . SER A 1 198 ? -18.177 -22.886 14.880 1.00 74.94 198 SER A CA 1
ATOM 1592 C C . SER A 1 198 ? -17.025 -22.371 14.006 1.00 74.94 198 SER A C 1
ATOM 1594 O O . SER A 1 198 ? -16.680 -21.191 14.050 1.00 74.94 198 SER A O 1
ATOM 1596 N N . LYS A 1 199 ? -16.495 -23.217 13.106 1.00 70.25 199 LYS A N 1
ATOM 1597 C CA . LYS A 1 199 ? -15.503 -22.823 12.084 1.00 70.25 199 LYS A CA 1
ATOM 1598 C C . LYS A 1 199 ? -15.927 -21.559 11.311 1.00 70.25 199 LYS A C 1
ATOM 1600 O O . LYS A 1 199 ? -15.092 -20.717 10.995 1.00 70.25 199 LYS A O 1
ATOM 1605 N N . ASN A 1 200 ? -17.229 -21.358 11.100 1.00 70.25 200 ASN A N 1
ATOM 1606 C CA . ASN A 1 200 ? -17.770 -20.193 10.386 1.00 70.25 200 ASN A CA 1
ATOM 1607 C C . ASN A 1 200 ? -18.273 -19.066 11.301 1.00 70.25 200 ASN A C 1
ATOM 1609 O O . ASN A 1 200 ? -18.568 -17.981 10.814 1.00 70.25 200 ASN A O 1
ATOM 1613 N N . ASP A 1 201 ? -18.323 -19.274 12.615 1.00 75.12 201 ASP A N 1
ATOM 1614 C CA . ASP A 1 201 ? -18.809 -18.276 13.569 1.00 75.12 201 ASP A CA 1
ATOM 1615 C C . ASP A 1 201 ? -17.639 -17.463 14.133 1.00 75.12 201 ASP A C 1
ATOM 1617 O O . ASP A 1 201 ? -16.680 -18.020 14.668 1.00 75.12 201 ASP A O 1
ATOM 1621 N N . TYR A 1 202 ? -17.652 -16.148 13.927 1.00 72.44 202 TYR A N 1
ATOM 1622 C CA . TYR A 1 202 ? -16.620 -15.243 14.447 1.00 72.44 202 TYR A CA 1
ATOM 1623 C C . TYR A 1 202 ? -16.839 -14.895 15.925 1.00 72.44 202 TYR A C 1
ATOM 1625 O O . TYR A 1 202 ? -16.085 -14.101 16.477 1.00 72.44 202 TYR A O 1
ATOM 1633 N N . GLY A 1 203 ? -17.847 -15.489 16.576 1.00 72.75 203 GLY A N 1
ATOM 1634 C CA . GLY A 1 203 ? -18.108 -15.284 17.998 1.00 72.75 203 GLY A CA 1
ATOM 1635 C C . GLY A 1 203 ? -18.469 -13.849 18.309 1.00 72.75 203 GLY A C 1
ATOM 1636 O O . GLY A 1 203 ? -18.140 -13.362 19.383 1.00 72.75 203 GLY A O 1
ATOM 1637 N N . LEU A 1 204 ? -19.137 -13.162 17.376 1.00 72.62 204 LEU A N 1
ATOM 1638 C CA . LEU A 1 204 ? -19.499 -11.749 17.526 1.00 72.62 204 LEU A CA 1
ATOM 1639 C C . LEU A 1 204 ? -20.332 -11.499 18.794 1.00 72.62 204 LEU A C 1
ATOM 1641 O O . LEU A 1 204 ? -20.317 -10.403 19.342 1.00 72.62 204 LEU A O 1
ATOM 1645 N N . HIS A 1 205 ? -21.040 -12.523 19.275 1.00 70.69 205 HIS A N 1
ATOM 1646 C CA . HIS A 1 205 ? -21.819 -12.492 20.513 1.00 70.69 205 HIS A CA 1
ATOM 1647 C C . HIS A 1 205 ? -20.957 -12.478 21.787 1.00 70.69 205 HIS A C 1
ATOM 1649 O O . HIS A 1 205 ? -21.416 -12.033 22.843 1.00 70.69 205 HIS A O 1
ATOM 1655 N N . ASP A 1 206 ? -19.712 -12.941 21.697 1.00 67.44 206 ASP A N 1
ATOM 1656 C CA . ASP A 1 206 ? -18.781 -13.015 22.820 1.00 67.44 206 ASP A CA 1
ATOM 1657 C C . ASP A 1 206 ? -17.715 -11.911 22.806 1.00 67.44 206 ASP A C 1
ATOM 1659 O O . ASP A 1 206 ? -16.963 -11.753 23.764 1.00 67.44 206 ASP A O 1
ATOM 1663 N N . LEU A 1 207 ? -17.701 -11.071 21.766 1.00 69.50 207 LEU A N 1
ATOM 1664 C CA . LEU A 1 207 ? -16.817 -9.912 21.725 1.00 69.50 207 LEU A CA 1
ATOM 1665 C C . LEU A 1 207 ? -17.184 -8.907 22.828 1.00 69.50 207 LEU A C 1
ATOM 1667 O O . LEU A 1 207 ? -18.357 -8.604 23.090 1.00 69.50 207 LEU A O 1
ATOM 1671 N N . ASN A 1 208 ? -16.153 -8.391 23.492 1.00 68.25 208 ASN A N 1
ATOM 1672 C CA . ASN A 1 208 ? -16.252 -7.239 24.379 1.00 68.25 208 ASN A CA 1
ATOM 1673 C C . ASN A 1 208 ? -16.034 -5.964 23.570 1.00 68.25 208 ASN A C 1
ATOM 1675 O O . ASN A 1 208 ? -15.257 -5.951 22.626 1.00 68.25 208 ASN A O 1
ATOM 1679 N N . SER A 1 209 ? -16.661 -4.862 23.983 1.00 67.06 209 SER A N 1
ATOM 1680 C CA . SER A 1 209 ? -16.373 -3.540 23.408 1.00 67.06 209 SER A CA 1
ATOM 1681 C C . SER A 1 209 ? -14.942 -3.055 23.674 1.00 67.06 209 SER A C 1
ATOM 1683 O O . SER A 1 209 ? -14.534 -2.063 23.085 1.00 67.06 209 SER A O 1
ATOM 1685 N N . ASP A 1 210 ? -14.239 -3.719 24.595 1.00 71.25 210 ASP A N 1
ATOM 1686 C CA . ASP A 1 210 ? -12.856 -3.454 25.005 1.00 71.25 210 ASP A CA 1
ATOM 1687 C C . ASP A 1 210 ? -11.868 -4.486 24.418 1.00 71.25 210 ASP A C 1
ATOM 1689 O O . ASP A 1 210 ? -10.679 -4.403 24.700 1.00 71.25 210 ASP A O 1
ATOM 1693 N N . ASP A 1 211 ? -12.347 -5.483 23.652 1.00 69.31 211 ASP A N 1
ATOM 1694 C CA . ASP A 1 211 ? -11.460 -6.406 22.928 1.00 69.31 211 ASP A CA 1
ATOM 1695 C C . ASP A 1 211 ? -10.934 -5.695 21.676 1.00 69.31 211 ASP A C 1
ATOM 1697 O O . ASP A 1 211 ? -11.706 -5.082 20.929 1.00 69.31 211 ASP A O 1
ATOM 1701 N N . GLU A 1 212 ? -9.620 -5.749 21.469 1.00 60.09 212 GLU A N 1
ATOM 1702 C CA . GLU A 1 212 ? -8.990 -5.202 20.273 1.00 60.09 212 GLU A CA 1
ATOM 1703 C C . GLU A 1 212 ? -9.536 -5.938 19.043 1.00 60.09 212 GLU A C 1
ATOM 1705 O O . GLU A 1 212 ? -9.835 -7.137 19.073 1.00 60.09 212 GLU A O 1
ATOM 1710 N N . THR A 1 213 ? -9.719 -5.203 17.948 1.00 68.25 213 THR A N 1
ATOM 1711 C CA . THR A 1 213 ? -10.087 -5.801 16.664 1.00 68.25 213 THR A CA 1
ATOM 1712 C C . THR A 1 213 ? -9.074 -6.877 16.269 1.00 68.25 213 THR A C 1
ATOM 1714 O O . THR A 1 213 ? -7.936 -6.867 16.734 1.00 68.25 213 THR A O 1
ATOM 1717 N N . ASP A 1 214 ? -9.503 -7.809 15.415 1.00 67.19 214 ASP A N 1
ATOM 1718 C CA . ASP A 1 214 ? -8.645 -8.865 14.868 1.00 67.19 214 ASP A CA 1
ATOM 1719 C C . ASP A 1 214 ? -7.304 -8.288 14.379 1.00 67.19 214 ASP A C 1
ATOM 1721 O O . ASP A 1 214 ? -7.278 -7.209 13.780 1.00 67.19 214 ASP A O 1
ATOM 1725 N N . GLN A 1 215 ? -6.195 -8.963 14.685 1.00 69.94 215 GLN A N 1
ATOM 1726 C CA . GLN A 1 215 ? -4.873 -8.493 14.277 1.00 69.94 215 GLN A CA 1
ATOM 1727 C C . GLN A 1 215 ? -4.742 -8.727 12.770 1.00 69.94 215 GLN A C 1
ATOM 1729 O O . GLN A 1 215 ? -4.811 -9.863 12.313 1.00 69.94 215 GLN A O 1
ATOM 1734 N N . GLU A 1 216 ? -4.556 -7.658 11.993 1.00 70.31 216 GLU A N 1
ATOM 1735 C CA . GLU A 1 216 ? -4.499 -7.730 10.521 1.00 70.31 216 GLU A CA 1
ATOM 1736 C C . GLU A 1 216 ? -3.382 -8.668 10.018 1.00 70.31 216 GLU A C 1
ATOM 1738 O O . GLU A 1 216 ? -3.525 -9.300 8.971 1.00 70.31 216 GLU A O 1
ATOM 1743 N N . ASP A 1 217 ? -2.292 -8.793 10.785 1.00 73.06 217 ASP A N 1
ATOM 1744 C CA . ASP A 1 217 ? -1.149 -9.661 10.473 1.00 73.06 217 ASP A CA 1
ATOM 1745 C C . ASP A 1 217 ? -1.340 -11.128 10.917 1.00 73.06 217 ASP A C 1
ATOM 1747 O O . ASP A 1 217 ? -0.593 -12.002 10.473 1.00 73.06 217 ASP A O 1
ATOM 1751 N N . ASP A 1 218 ? -2.322 -11.418 11.778 1.00 73.94 218 ASP A N 1
ATOM 1752 C CA . ASP A 1 218 ? -2.628 -12.767 12.276 1.00 73.94 218 ASP A CA 1
ATOM 1753 C C . ASP A 1 218 ? -4.152 -12.960 12.378 1.00 73.94 218 ASP A C 1
ATOM 1755 O O . ASP A 1 218 ? -4.725 -12.891 13.473 1.00 73.94 218 ASP A O 1
ATOM 1759 N N . PRO A 1 219 ? -4.842 -13.148 11.233 1.00 74.25 219 PRO A N 1
ATOM 1760 C CA . PRO A 1 219 ? -6.290 -13.255 11.217 1.00 74.25 219 PRO A CA 1
ATOM 1761 C C . PRO A 1 219 ? -6.727 -14.485 12.011 1.00 74.25 219 PRO A C 1
ATOM 1763 O O . PRO A 1 219 ? -6.265 -15.602 11.762 1.00 74.25 219 PRO A O 1
ATOM 1766 N N . ARG A 1 220 ? -7.719 -14.322 12.895 1.00 75.06 220 ARG A N 1
ATOM 1767 C CA . ARG A 1 220 ? -8.286 -15.420 13.709 1.00 75.06 220 ARG A CA 1
ATOM 1768 C C . ARG A 1 220 ? -8.742 -16.640 12.889 1.00 75.06 220 ARG A C 1
ATOM 1770 O O . ARG A 1 220 ? -8.961 -17.710 13.461 1.00 75.06 220 ARG A O 1
ATOM 1777 N N . LYS A 1 221 ? -8.952 -16.498 11.573 1.00 77.12 221 LYS A N 1
ATOM 1778 C CA . LYS A 1 221 ? -9.355 -17.582 10.665 1.00 77.12 221 LYS A CA 1
ATOM 1779 C C . LYS A 1 221 ? -8.545 -17.596 9.378 1.00 77.12 221 LYS A C 1
ATOM 1781 O O . LYS A 1 221 ? -8.239 -16.554 8.809 1.00 77.12 221 LYS A O 1
ATOM 1786 N N . GLU A 1 222 ? -8.325 -18.805 8.869 1.00 83.19 222 GLU A N 1
ATOM 1787 C CA . GLU A 1 222 ? -7.739 -19.023 7.548 1.00 83.19 222 GLU A CA 1
ATOM 1788 C C . GLU A 1 222 ? -8.565 -18.333 6.453 1.00 83.19 222 GLU A C 1
ATOM 1790 O O . GLU A 1 222 ? -9.796 -18.449 6.400 1.00 83.19 222 GLU A O 1
ATOM 1795 N N . VAL A 1 223 ? -7.867 -17.646 5.548 1.00 81.88 223 VAL A N 1
ATOM 1796 C CA . VAL A 1 223 ? -8.472 -16.998 4.384 1.00 81.88 223 VAL A CA 1
ATOM 1797 C C . VAL A 1 223 ? -9.052 -18.077 3.459 1.00 81.88 223 VAL A C 1
ATOM 1799 O O . VAL A 1 223 ? -8.345 -19.015 3.082 1.00 81.88 223 VAL A O 1
ATOM 1802 N N . PRO A 1 224 ? -10.337 -17.993 3.069 1.00 86.62 224 PRO A N 1
ATOM 1803 C CA . PRO A 1 224 ? -10.922 -18.977 2.171 1.00 86.62 224 PRO A CA 1
ATOM 1804 C C . PRO A 1 224 ? -10.287 -18.889 0.777 1.00 86.62 224 PRO A C 1
ATOM 1806 O O . PRO A 1 224 ? -9.948 -17.808 0.309 1.00 86.62 224 PRO A O 1
ATOM 1809 N N . ALA A 1 225 ? -10.215 -20.015 0.060 1.00 89.00 225 ALA A N 1
ATOM 1810 C CA . ALA A 1 225 ? -9.517 -20.103 -1.231 1.00 89.00 225 ALA A CA 1
ATOM 1811 C C . ALA A 1 225 ? -10.001 -19.104 -2.304 1.00 89.00 225 ALA A C 1
ATOM 1813 O O . ALA A 1 225 ? -9.233 -18.717 -3.177 1.00 89.00 225 ALA A O 1
ATOM 1814 N N . TRP A 1 226 ? -11.265 -18.663 -2.258 1.00 90.62 226 TRP A N 1
ATOM 1815 C CA . TRP A 1 226 ? -11.780 -17.654 -3.194 1.00 90.62 226 TRP A CA 1
ATOM 1816 C C . TRP A 1 226 ? -11.281 -16.233 -2.891 1.00 90.62 226 TRP A C 1
ATOM 1818 O O . TRP A 1 226 ? -11.293 -15.391 -3.787 1.00 90.62 226 TRP A O 1
ATOM 1828 N N . ALA A 1 227 ? -10.872 -15.977 -1.646 1.00 90.12 227 ALA A N 1
ATOM 1829 C CA . ALA A 1 227 ? -10.336 -14.707 -1.170 1.00 90.12 227 ALA A CA 1
ATOM 1830 C C . ALA A 1 227 ? -8.798 -14.672 -1.196 1.00 90.12 227 ALA A C 1
ATOM 1832 O O . ALA A 1 227 ? -8.208 -13.667 -0.810 1.00 90.12 227 ALA A O 1
ATOM 1833 N N . ASP A 1 228 ? -8.149 -15.741 -1.672 1.00 90.94 228 ASP A N 1
ATOM 1834 C CA . ASP A 1 228 ? -6.710 -15.737 -1.920 1.00 90.94 228 ASP A CA 1
ATOM 1835 C C . ASP A 1 228 ? -6.357 -14.703 -2.999 1.00 90.94 228 ASP A C 1
ATOM 1837 O O . ASP A 1 228 ? -7.051 -14.546 -4.008 1.00 90.94 228 ASP A O 1
ATOM 1841 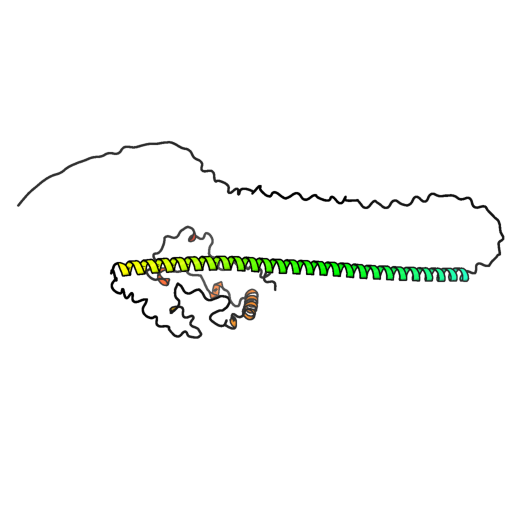N N . PHE A 1 229 ? -5.254 -13.992 -2.799 1.00 89.50 229 PHE A N 1
ATOM 1842 C CA . PHE A 1 229 ? -4.872 -12.835 -3.593 1.00 89.50 229 PHE A CA 1
ATOM 1843 C C . PHE A 1 229 ? -4.708 -13.160 -5.082 1.00 89.50 229 PHE A C 1
ATOM 1845 O O . PHE A 1 229 ? -5.156 -12.390 -5.936 1.00 89.50 229 PHE A O 1
ATOM 1852 N N . ALA A 1 230 ? -4.121 -14.315 -5.414 1.00 92.06 230 ALA A N 1
ATOM 1853 C CA . ALA A 1 230 ? -3.968 -14.754 -6.801 1.00 92.06 230 ALA A CA 1
ATOM 1854 C C . ALA A 1 230 ? -5.333 -14.981 -7.478 1.00 92.06 230 ALA A C 1
ATOM 1856 O O . ALA A 1 230 ? -5.566 -14.516 -8.598 1.00 92.06 230 ALA A O 1
ATOM 1857 N N . VAL A 1 231 ? -6.257 -15.631 -6.764 1.00 93.44 231 VAL A N 1
ATOM 1858 C CA . VAL A 1 231 ? -7.611 -15.944 -7.238 1.00 93.44 231 VAL A CA 1
ATOM 1859 C C . VAL A 1 231 ? -8.441 -14.670 -7.398 1.00 93.44 231 VAL A C 1
ATOM 1861 O O . VAL A 1 231 ? -9.077 -14.467 -8.436 1.00 93.44 231 VAL A O 1
ATOM 1864 N N . VAL A 1 232 ? -8.402 -13.777 -6.406 1.00 94.81 232 VAL A N 1
ATOM 1865 C CA . VAL A 1 232 ? -9.100 -12.485 -6.443 1.00 94.81 232 VAL A CA 1
ATOM 1866 C C . VAL A 1 232 ? -8.587 -11.633 -7.597 1.00 94.81 232 VAL A C 1
ATOM 1868 O O . VAL A 1 232 ? -9.391 -11.140 -8.387 1.00 94.81 232 VAL A O 1
ATOM 1871 N N . ARG A 1 233 ? -7.264 -11.495 -7.753 1.00 93.88 233 ARG A N 1
ATOM 1872 C CA . ARG A 1 233 ? -6.652 -10.710 -8.836 1.00 93.88 233 ARG A CA 1
ATOM 1873 C C . ARG A 1 233 ? -7.128 -11.182 -10.209 1.00 93.88 233 ARG A C 1
ATOM 1875 O O . ARG A 1 233 ? -7.510 -10.364 -11.050 1.00 93.88 233 ARG A O 1
ATOM 1882 N N . GLU A 1 234 ? -7.127 -12.493 -10.440 1.00 93.81 234 GLU A N 1
ATOM 1883 C CA . GLU A 1 234 ? -7.563 -13.053 -11.715 1.00 93.81 234 GLU A CA 1
ATOM 1884 C C . GLU A 1 234 ? -9.069 -12.857 -11.952 1.00 93.81 234 GLU A C 1
ATOM 1886 O O . GLU A 1 234 ? -9.470 -12.439 -13.042 1.00 93.81 234 GLU A O 1
ATOM 1891 N N . ASN A 1 235 ? -9.904 -13.085 -10.936 1.00 92.62 235 ASN A N 1
ATOM 1892 C CA . ASN A 1 235 ? -11.352 -12.884 -11.034 1.00 92.62 235 ASN A CA 1
ATOM 1893 C C . ASN A 1 235 ? -11.724 -11.415 -11.260 1.00 92.62 235 ASN A C 1
ATOM 1895 O O . ASN A 1 235 ? -12.552 -11.118 -12.120 1.00 92.62 235 ASN A O 1
ATOM 1899 N N . VAL A 1 236 ? -11.073 -10.481 -10.562 1.00 93.44 236 VAL A N 1
ATOM 1900 C CA . VAL A 1 236 ? -11.270 -9.039 -10.765 1.00 93.44 236 VAL A CA 1
ATOM 1901 C C . VAL A 1 236 ? -10.916 -8.659 -12.198 1.00 93.44 236 VAL A C 1
ATOM 1903 O O . VAL A 1 236 ? -11.719 -8.018 -12.874 1.00 93.44 236 VAL A O 1
ATOM 1906 N N . ARG A 1 237 ? -9.764 -9.106 -12.714 1.00 92.88 237 ARG A N 1
ATOM 1907 C CA . ARG A 1 237 ? -9.379 -8.851 -14.110 1.00 92.88 237 ARG A CA 1
ATOM 1908 C C . ARG A 1 237 ? -10.423 -9.398 -15.090 1.00 92.88 237 ARG A C 1
ATOM 1910 O O . ARG A 1 237 ? -10.788 -8.697 -16.034 1.00 92.88 237 ARG A O 1
ATOM 1917 N N . LYS A 1 238 ? -10.923 -10.618 -14.864 1.00 92.88 238 LYS A N 1
ATOM 1918 C CA . LYS A 1 238 ? -11.982 -11.228 -15.685 1.00 92.88 238 LYS A CA 1
ATOM 1919 C C . LYS A 1 238 ? -13.263 -10.397 -15.656 1.00 92.88 238 LYS A C 1
ATOM 1921 O O . LYS A 1 238 ? -13.757 -10.061 -16.723 1.00 92.88 238 LYS A O 1
ATOM 1926 N N . HIS A 1 239 ? -13.744 -9.995 -14.480 1.00 92.25 239 HIS A N 1
ATOM 1927 C CA . HIS A 1 239 ? -14.967 -9.193 -14.333 1.00 92.25 239 HIS A CA 1
ATOM 1928 C C . HIS A 1 239 ? -14.827 -7.770 -14.891 1.00 92.25 239 HIS A C 1
ATOM 1930 O O . HIS A 1 239 ? -15.804 -7.173 -15.341 1.00 92.25 239 HIS A O 1
ATOM 1936 N N . VAL A 1 240 ? -13.614 -7.210 -14.883 1.00 89.81 240 VAL A N 1
ATOM 1937 C CA . VAL A 1 240 ? -13.342 -5.909 -15.503 1.00 89.81 240 VAL A CA 1
ATOM 1938 C C . VAL A 1 240 ? -13.471 -6.000 -17.023 1.00 89.81 240 VAL A C 1
ATOM 1940 O O . VAL A 1 240 ? -14.085 -5.113 -17.615 1.00 89.81 240 VAL A O 1
ATOM 1943 N N . ILE A 1 241 ? -12.917 -7.047 -17.642 1.00 91.31 241 ILE A N 1
ATOM 1944 C CA . ILE A 1 241 ? -12.934 -7.241 -19.101 1.00 91.31 241 ILE A CA 1
ATOM 1945 C C . ILE A 1 241 ? -14.306 -7.722 -19.579 1.00 91.31 241 ILE A C 1
ATOM 1947 O O . ILE A 1 241 ? -14.835 -7.204 -20.558 1.00 91.31 241 ILE A O 1
ATOM 1951 N N . ASN A 1 242 ? -14.865 -8.715 -18.893 1.00 91.31 242 ASN A N 1
ATOM 1952 C CA . ASN A 1 242 ? -16.140 -9.333 -19.207 1.00 91.31 242 ASN A CA 1
ATOM 1953 C C . ASN A 1 242 ? -16.976 -9.448 -17.921 1.00 91.31 242 ASN A C 1
ATOM 1955 O O . ASN A 1 242 ? -16.856 -10.446 -17.200 1.00 91.31 242 ASN A O 1
ATOM 1959 N N . PRO A 1 243 ? -17.772 -8.417 -17.585 1.00 89.25 243 PRO A N 1
ATOM 1960 C CA . PRO A 1 243 ? -18.643 -8.478 -16.424 1.00 89.25 243 PRO A CA 1
ATOM 1961 C C . PRO A 1 243 ? -19.674 -9.601 -16.622 1.00 89.25 243 PRO A C 1
ATOM 1963 O O . PRO A 1 243 ? -20.298 -9.676 -17.679 1.00 89.25 243 PRO A O 1
ATOM 1966 N N . PRO A 1 244 ? -19.858 -10.488 -15.630 1.00 88.12 244 PRO A N 1
ATOM 1967 C CA . PRO A 1 244 ? -20.717 -11.663 -15.783 1.00 88.12 244 PRO A CA 1
ATOM 1968 C C . PRO A 1 244 ? -22.211 -11.322 -15.895 1.00 88.12 244 PRO A C 1
ATOM 1970 O O . PRO A 1 244 ? -22.980 -12.130 -16.408 1.00 88.12 244 PRO A O 1
ATOM 1973 N N . PHE A 1 245 ? -22.627 -10.152 -15.409 1.00 89.19 245 PHE A N 1
ATOM 1974 C CA . PHE A 1 245 ? -24.001 -9.660 -15.455 1.00 89.19 245 PHE A CA 1
ATOM 1975 C C . PHE A 1 245 ? -24.023 -8.127 -15.430 1.00 89.19 245 PHE A C 1
ATOM 1977 O O . PHE A 1 245 ? -23.037 -7.490 -15.043 1.00 89.19 245 PHE A O 1
ATOM 1984 N N . ASP A 1 246 ? -25.153 -7.540 -15.825 1.00 89.00 246 ASP A N 1
ATOM 1985 C CA . ASP A 1 246 ? -25.390 -6.110 -15.644 1.00 89.00 246 ASP A CA 1
ATOM 1986 C C . ASP A 1 246 ? -25.684 -5.814 -14.167 1.00 89.00 246 ASP A C 1
ATOM 1988 O O . ASP A 1 246 ? -26.580 -6.398 -13.560 1.00 89.00 246 ASP A O 1
ATOM 1992 N N . ILE A 1 247 ? -24.896 -4.913 -13.580 1.00 87.12 247 ILE A N 1
ATOM 1993 C CA . ILE A 1 247 ? -24.985 -4.516 -12.172 1.00 87.12 247 ILE A CA 1
ATOM 1994 C C . ILE A 1 247 ? -26.338 -3.848 -11.898 1.00 87.12 247 ILE A C 1
ATOM 1996 O O . ILE A 1 247 ? -26.919 -4.079 -10.837 1.00 87.12 247 ILE A O 1
ATOM 2000 N N . ALA A 1 248 ? -26.838 -3.045 -12.845 1.00 85.81 248 ALA A N 1
ATOM 2001 C CA . ALA A 1 248 ? -28.100 -2.328 -12.694 1.00 85.81 248 ALA A CA 1
ATOM 2002 C C . ALA A 1 248 ? -29.291 -3.292 -12.649 1.00 85.81 248 ALA A C 1
ATOM 2004 O O . ALA A 1 248 ? -30.156 -3.153 -11.788 1.00 85.81 248 ALA A O 1
ATOM 2005 N N . ASP A 1 249 ? -29.292 -4.302 -13.519 1.00 89.19 249 ASP A N 1
ATOM 2006 C CA . ASP A 1 249 ? -30.353 -5.310 -13.569 1.00 89.19 249 ASP A CA 1
ATOM 2007 C C . ASP A 1 249 ? -30.249 -6.314 -12.414 1.00 89.19 249 ASP A C 1
ATOM 2009 O O . ASP A 1 249 ? -31.265 -6.752 -11.878 1.00 89.19 249 ASP A O 1
ATOM 2013 N N . PHE A 1 250 ? -29.028 -6.684 -12.012 1.00 90.88 250 PHE A N 1
ATOM 2014 C CA . PHE A 1 250 ? -28.813 -7.685 -10.968 1.00 90.88 250 PHE A CA 1
ATOM 2015 C C . PHE A 1 250 ? -29.142 -7.166 -9.563 1.00 90.88 250 PHE A C 1
ATOM 2017 O O . PHE A 1 250 ? -29.767 -7.882 -8.783 1.00 90.88 250 PHE A O 1
ATOM 2024 N N . PHE A 1 251 ? -28.721 -5.942 -9.224 1.00 88.62 251 PHE A N 1
ATOM 2025 C CA . PHE A 1 251 ? -28.987 -5.349 -7.906 1.00 88.62 251 PHE A CA 1
ATOM 2026 C C . PHE A 1 251 ? -30.247 -4.478 -7.872 1.00 88.62 251 PHE A C 1
ATOM 2028 O O . PHE A 1 251 ? -30.801 -4.267 -6.795 1.00 88.62 251 PHE A O 1
ATOM 2035 N N . GLY A 1 252 ? -30.712 -3.993 -9.026 1.00 88.25 252 GLY A N 1
ATOM 2036 C CA . GLY A 1 252 ? -31.876 -3.121 -9.120 1.00 88.25 252 GLY A CA 1
ATOM 2037 C C . GLY A 1 252 ? -31.646 -1.717 -8.551 1.00 88.25 252 GLY A C 1
ATOM 2038 O O . GLY A 1 252 ? -30.521 -1.265 -8.322 1.00 88.25 252 GLY A O 1
ATOM 2039 N N . GLU A 1 253 ? -32.748 -0.997 -8.335 1.00 86.56 253 GLU A N 1
ATOM 2040 C CA . GLU A 1 253 ? -32.725 0.322 -7.702 1.00 86.56 253 GLU A CA 1
ATOM 2041 C C . GLU A 1 253 ? -32.414 0.199 -6.201 1.00 86.56 253 GLU A C 1
ATOM 2043 O O . GLU A 1 253 ? -33.069 -0.540 -5.468 1.00 86.56 253 GLU A O 1
ATOM 2048 N N . ILE A 1 254 ? -31.419 0.955 -5.729 1.00 88.25 254 ILE A N 1
ATOM 2049 C CA . ILE A 1 254 ? -31.028 0.965 -4.314 1.00 88.25 254 ILE A CA 1
ATOM 2050 C C . ILE A 1 254 ? -32.091 1.714 -3.498 1.00 88.25 254 ILE A C 1
ATOM 2052 O O . ILE A 1 254 ? -32.186 2.946 -3.548 1.00 88.25 254 ILE A O 1
ATOM 2056 N N . GLU A 1 255 ? -32.855 0.976 -2.695 1.00 88.56 255 GLU A N 1
ATOM 2057 C CA . GLU A 1 255 ? -33.864 1.548 -1.804 1.00 88.56 255 GLU A CA 1
ATOM 2058 C C . GLU A 1 255 ? -33.256 2.383 -0.665 1.00 88.56 255 GLU A C 1
ATOM 2060 O O . GLU A 1 255 ? -32.131 2.178 -0.197 1.00 88.56 255 GLU A O 1
ATOM 2065 N N . LYS A 1 256 ? -34.027 3.361 -0.177 1.00 86.81 256 LYS A N 1
ATOM 2066 C CA . LYS A 1 256 ? -33.593 4.223 0.929 1.00 86.81 256 LYS A CA 1
ATOM 2067 C C . LYS A 1 256 ? -33.641 3.435 2.243 1.00 86.81 256 LYS A C 1
ATOM 2069 O O . LYS A 1 256 ? -34.718 2.969 2.607 1.00 86.81 256 LYS A O 1
ATOM 2074 N N . PRO A 1 257 ? -32.543 3.375 3.019 1.00 89.19 257 PRO A N 1
ATOM 2075 C CA . PRO A 1 257 ? -32.521 2.599 4.251 1.00 89.19 257 PRO A CA 1
ATOM 2076 C C . PRO A 1 257 ? -33.485 3.187 5.286 1.00 89.19 257 PRO A C 1
ATOM 2078 O O . PRO A 1 257 ? -33.383 4.365 5.658 1.00 89.19 257 PRO A O 1
ATOM 2081 N N . ASN A 1 258 ? -34.399 2.357 5.789 1.00 87.94 258 ASN A N 1
ATOM 2082 C CA . ASN A 1 258 ? -35.303 2.729 6.867 1.00 87.94 258 ASN A CA 1
ATOM 2083 C C . ASN A 1 258 ? -34.669 2.416 8.229 1.00 87.94 258 ASN A C 1
ATOM 2085 O O . ASN A 1 258 ? -34.690 1.289 8.716 1.00 87.94 258 ASN A O 1
ATOM 2089 N N . LEU A 1 259 ? -34.132 3.447 8.885 1.00 86.88 259 LEU A N 1
ATOM 2090 C CA . LEU A 1 259 ? -33.464 3.288 10.182 1.00 86.88 259 LEU A CA 1
ATOM 2091 C C . LEU A 1 259 ? -34.384 2.735 11.279 1.00 86.88 259 LEU A C 1
ATOM 2093 O O . LEU A 1 259 ? -33.888 2.115 12.213 1.00 86.88 259 LEU A O 1
ATOM 2097 N N . LYS A 1 260 ? -35.702 2.954 11.183 1.00 86.62 260 LYS A N 1
ATOM 2098 C CA . LYS A 1 260 ? -36.655 2.417 12.164 1.00 86.62 260 LYS A CA 1
ATOM 2099 C C . LYS A 1 260 ? -36.844 0.911 12.022 1.00 86.62 260 LYS A C 1
ATOM 2101 O O . LYS A 1 260 ? -37.087 0.249 13.018 1.00 86.62 260 LYS A O 1
ATOM 2106 N N . GLU A 1 261 ? -36.742 0.381 10.808 1.00 88.06 261 GLU A N 1
ATOM 2107 C CA . GLU A 1 261 ? -36.817 -1.064 10.571 1.00 88.06 261 GLU A CA 1
ATOM 2108 C C . GLU A 1 261 ? -35.508 -1.746 10.972 1.00 88.06 261 GLU A C 1
ATOM 2110 O O . GLU A 1 261 ? -35.536 -2.781 11.626 1.00 88.06 261 GLU A O 1
ATOM 2115 N N . ILE A 1 262 ? -34.365 -1.129 10.656 1.00 88.69 262 ILE A N 1
ATOM 2116 C CA . ILE A 1 262 ? -33.040 -1.704 10.936 1.00 88.69 262 ILE A CA 1
ATOM 2117 C C . ILE A 1 262 ? -32.727 -1.714 12.440 1.00 88.69 262 ILE A C 1
ATOM 2119 O O . ILE A 1 262 ? -32.195 -2.691 12.956 1.00 88.69 262 ILE A O 1
ATOM 2123 N N . PHE A 1 263 ? -33.040 -0.628 13.154 1.00 85.38 263 PHE A N 1
ATOM 2124 C CA . PHE A 1 263 ? -32.650 -0.442 14.559 1.00 85.38 263 PHE A CA 1
ATOM 2125 C C . PHE A 1 263 ? -33.842 -0.423 15.538 1.00 85.38 263 PHE A C 1
ATOM 2127 O O . PHE A 1 263 ? -33.678 -0.166 16.736 1.00 85.38 263 PHE A O 1
ATOM 2134 N N . GLY A 1 264 ? -35.057 -0.662 15.040 1.00 85.38 264 GLY A N 1
ATOM 2135 C CA . GLY A 1 264 ? -36.289 -0.592 15.822 1.00 85.38 264 GLY A CA 1
ATOM 2136 C C . GLY A 1 264 ? -36.691 0.831 16.238 1.00 85.38 264 GLY A C 1
ATOM 2137 O O . GLY A 1 264 ? -36.118 1.844 15.825 1.00 85.38 264 GLY A O 1
ATOM 2138 N N . GLU A 1 265 ? -37.686 0.919 17.123 1.00 79.94 265 GLU A N 1
ATOM 2139 C CA . GLU A 1 265 ? -38.259 2.187 17.610 1.00 79.94 265 GLU A CA 1
ATOM 2140 C C . GLU A 1 265 ? -37.294 3.033 18.459 1.00 79.94 265 GLU A C 1
ATOM 2142 O O . GLU A 1 265 ? -37.558 4.205 18.741 1.00 79.94 265 GLU A O 1
ATOM 2147 N N . THR A 1 266 ? -36.150 2.464 18.845 1.00 76.00 266 THR A N 1
ATOM 2148 C CA . THR A 1 266 ? -35.119 3.150 19.635 1.00 76.00 266 THR A CA 1
ATOM 2149 C C . THR A 1 266 ? -34.459 4.296 18.862 1.00 76.00 266 THR A C 1
ATOM 2151 O O . THR A 1 266 ? -33.973 5.263 19.461 1.00 76.00 266 THR A O 1
ATOM 2154 N N . VAL A 1 267 ? -34.487 4.243 17.524 1.00 74.56 267 VAL A N 1
ATOM 2155 C CA . VAL A 1 267 ? -33.864 5.258 16.678 1.00 74.56 267 VAL A CA 1
ATOM 2156 C C . VAL A 1 267 ? -34.830 6.393 16.375 1.00 74.56 267 VAL A C 1
ATOM 2158 O O . VAL A 1 267 ? -35.731 6.324 15.537 1.00 74.56 267 VAL A O 1
ATOM 2161 N N . LYS A 1 268 ? -34.575 7.524 17.036 1.00 74.69 268 LYS A N 1
ATOM 2162 C CA . LYS A 1 268 ? -35.232 8.793 16.725 1.00 74.69 268 LYS A CA 1
ATOM 2163 C C . LYS A 1 268 ? -34.793 9.263 15.341 1.00 74.69 268 LYS A C 1
ATOM 2165 O O . LYS A 1 268 ? -33.612 9.531 15.114 1.00 74.69 268 LYS A O 1
ATOM 2170 N N . ALA A 1 269 ? -35.755 9.436 14.437 1.00 71.31 269 ALA A N 1
ATOM 2171 C CA . ALA A 1 269 ? -35.519 10.083 13.154 1.00 71.31 269 ALA A CA 1
ATOM 2172 C C . ALA A 1 269 ? -34.991 11.509 13.394 1.00 71.31 269 ALA A C 1
ATOM 2174 O O . ALA A 1 269 ? -35.717 12.393 13.852 1.00 71.31 269 ALA A O 1
ATOM 2175 N N . LYS A 1 270 ? -33.701 11.730 13.127 1.00 77.94 270 LYS A N 1
ATOM 2176 C CA . LYS A 1 270 ? -33.082 13.056 13.226 1.00 77.94 270 LYS A CA 1
ATOM 2177 C C . LYS A 1 270 ? -33.455 13.884 11.997 1.00 77.94 270 LYS A C 1
ATOM 2179 O O . LYS A 1 270 ? -33.516 13.360 10.883 1.00 77.94 270 LYS A O 1
ATOM 2184 N N . LYS A 1 271 ? -33.664 15.193 12.186 1.00 81.00 271 LYS A N 1
ATOM 2185 C CA . LYS A 1 271 ? -33.788 16.132 11.061 1.00 81.00 271 LYS A CA 1
ATOM 2186 C C . LYS A 1 271 ? -32.495 16.088 10.249 1.00 81.00 271 LYS A C 1
ATOM 2188 O O . LYS A 1 271 ? -31.406 16.227 10.803 1.00 81.00 271 LYS A O 1
ATOM 2193 N N . ARG A 1 272 ? -32.628 15.856 8.946 1.00 84.62 272 ARG A N 1
ATOM 2194 C CA . ARG A 1 272 ? -31.497 15.781 8.022 1.00 84.62 272 ARG A CA 1
ATOM 2195 C C . ARG A 1 272 ? -30.996 17.187 7.670 1.00 84.62 272 ARG A C 1
ATOM 2197 O O . ARG A 1 272 ? -31.798 18.105 7.525 1.00 84.62 272 ARG A O 1
ATOM 2204 N N . GLY A 1 273 ? -29.676 17.337 7.560 1.00 85.19 273 GLY A N 1
ATOM 2205 C CA . GLY A 1 273 ? -29.019 18.557 7.080 1.00 85.19 273 GLY A CA 1
ATOM 2206 C C . GLY A 1 273 ? -28.846 18.566 5.558 1.00 85.19 273 GLY A C 1
ATOM 2207 O O . GLY A 1 273 ? -29.394 17.719 4.852 1.00 85.19 273 GLY A O 1
ATOM 2208 N N . SER A 1 274 ? -28.034 19.496 5.048 1.00 87.06 274 SER A N 1
ATOM 2209 C CA . SER A 1 274 ? -27.731 19.627 3.612 1.00 87.06 274 SER A CA 1
ATOM 2210 C C . SER A 1 274 ? -27.130 18.363 2.982 1.00 87.06 274 SER A C 1
ATOM 2212 O O . SER A 1 274 ? -27.301 18.156 1.787 1.00 87.06 274 SER A O 1
ATOM 2214 N N . SER A 1 275 ? -26.505 17.482 3.771 1.00 83.69 275 SER A N 1
ATOM 2215 C CA . SER A 1 275 ? -25.945 16.200 3.314 1.00 83.69 275 SER A CA 1
ATOM 2216 C C . SER A 1 275 ? -26.982 15.199 2.793 1.00 83.69 275 SER A C 1
ATOM 2218 O O . SER A 1 275 ? -26.632 14.261 2.088 1.00 83.69 275 SER A O 1
ATOM 2220 N N . ALA A 1 276 ? -28.263 15.370 3.125 1.00 84.38 276 ALA A N 1
ATOM 2221 C CA . ALA A 1 276 ? -29.331 14.529 2.591 1.00 84.38 276 ALA A CA 1
ATOM 2222 C C . ALA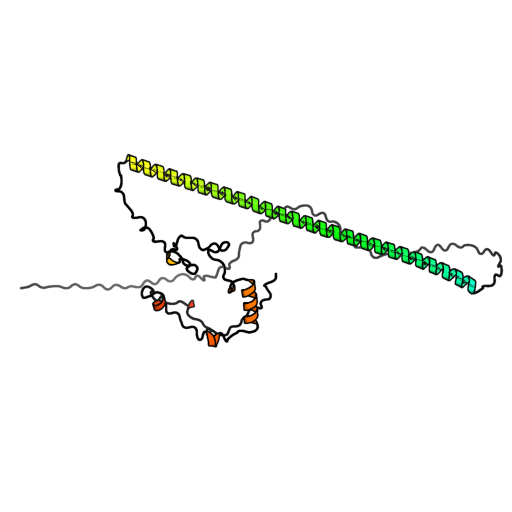 A 1 276 ? -29.887 15.008 1.246 1.00 84.38 276 ALA A C 1
ATOM 2224 O O . ALA A 1 276 ? -30.714 14.310 0.658 1.00 84.38 276 ALA A O 1
ATOM 2225 N N . VAL A 1 277 ? -29.488 16.199 0.797 1.00 85.62 277 VAL A N 1
ATOM 2226 C CA . VAL A 1 277 ? -29.969 16.816 -0.437 1.00 85.62 277 VAL A CA 1
ATOM 2227 C C . VAL A 1 277 ? -28.898 16.639 -1.508 1.00 85.62 277 VAL A C 1
ATOM 2229 O O . VAL A 1 277 ? -27.966 17.433 -1.616 1.00 85.62 277 VAL A O 1
ATOM 2232 N N . TRP A 1 278 ? -29.045 15.590 -2.311 1.00 87.06 278 TRP A N 1
ATOM 2233 C CA . TRP A 1 278 ? -28.188 15.340 -3.467 1.00 87.06 278 TRP A CA 1
ATOM 2234 C C . TRP A 1 278 ? -28.736 16.104 -4.676 1.00 87.06 278 TRP A C 1
ATOM 2236 O O . TRP A 1 278 ? -29.920 16.005 -4.991 1.00 87.06 278 TRP A O 1
ATOM 2246 N N . ARG A 1 279 ? -27.893 16.919 -5.325 1.00 86.25 279 ARG A N 1
ATOM 2247 C CA . ARG A 1 279 ? -28.280 17.722 -6.506 1.00 86.25 279 ARG A CA 1
ATOM 2248 C C . ARG A 1 279 ? -28.236 16.927 -7.810 1.00 86.25 279 ARG A C 1
ATOM 2250 O O . ARG A 1 279 ? -28.848 17.339 -8.787 1.00 86.25 279 ARG A O 1
ATOM 2257 N N . SER A 1 280 ? -27.504 15.822 -7.818 1.00 83.62 280 SER A N 1
ATOM 2258 C CA . SER A 1 280 ? -27.456 14.857 -8.908 1.00 83.62 280 SER A CA 1
ATOM 2259 C C . SER A 1 280 ? -28.251 13.618 -8.520 1.00 83.62 280 SER A C 1
ATOM 2261 O O . SER A 1 280 ? -28.188 13.174 -7.370 1.00 83.62 280 SER A O 1
ATOM 2263 N N . SER A 1 281 ? -28.972 13.044 -9.482 1.00 76.38 281 SER A N 1
ATOM 2264 C CA . SER A 1 281 ? -29.571 11.722 -9.314 1.00 76.38 281 SER A CA 1
ATOM 2265 C C . SER A 1 281 ? -28.469 10.697 -9.024 1.00 76.38 281 SER A C 1
ATOM 2267 O O . SER A 1 281 ? -27.380 10.820 -9.598 1.00 76.38 281 SER A O 1
ATOM 2269 N N . PRO A 1 282 ? -28.710 9.698 -8.156 1.00 70.81 282 PRO A N 1
ATOM 2270 C CA . PRO A 1 282 ? -27.798 8.573 -8.012 1.00 70.81 282 PRO A CA 1
ATOM 2271 C C . PRO A 1 282 ? -27.745 7.845 -9.359 1.00 70.81 282 PRO A C 1
ATOM 2273 O O . PRO A 1 282 ? -28.686 7.163 -9.750 1.00 70.81 282 PRO A O 1
ATOM 2276 N N . SER A 1 283 ? -26.684 8.085 -10.129 1.00 62.88 283 SER A N 1
ATOM 2277 C CA . SER A 1 283 ? -26.475 7.392 -11.393 1.00 62.88 283 SER A CA 1
ATOM 2278 C C . SER A 1 283 ? -26.061 5.961 -11.086 1.00 62.88 283 SER A C 1
ATOM 2280 O O . SER A 1 283 ? -25.053 5.742 -10.417 1.00 62.88 283 SER A O 1
ATOM 2282 N N . VAL A 1 284 ? -26.809 4.999 -11.621 1.00 58.94 284 VAL A N 1
ATOM 2283 C CA . VAL A 1 284 ? -26.481 3.565 -11.568 1.00 58.94 284 VAL A CA 1
ATOM 2284 C C . VAL A 1 284 ? -25.231 3.250 -12.420 1.00 58.94 284 VAL A C 1
ATOM 2286 O O . VAL A 1 284 ? -24.731 2.133 -12.419 1.00 58.94 284 VAL A O 1
ATOM 2289 N N . THR A 1 285 ? -24.682 4.236 -13.145 1.00 53.91 285 THR A N 1
ATOM 2290 C CA . THR A 1 285 ? -23.667 4.024 -14.188 1.00 53.91 285 THR A CA 1
ATOM 2291 C C . THR A 1 285 ? -22.522 5.042 -14.185 1.00 53.91 285 THR A C 1
ATOM 2293 O O . THR A 1 285 ? -21.914 5.276 -15.232 1.00 53.91 285 THR A O 1
ATOM 2296 N N . SER A 1 286 ? -22.142 5.643 -13.046 1.00 46.59 286 SER A N 1
ATOM 2297 C CA . SER A 1 286 ? -20.900 6.438 -12.984 1.00 46.59 286 SER A CA 1
ATOM 2298 C C . SER A 1 286 ? -19.660 5.531 -13.039 1.00 46.59 286 SER A C 1
ATOM 2300 O O . SER A 1 286 ? -18.948 5.334 -12.057 1.00 46.59 286 SER A O 1
ATOM 2302 N N . SER A 1 287 ? -19.402 4.970 -14.220 1.00 51.75 287 SER A N 1
ATOM 2303 C CA . SER A 1 287 ? -18.183 4.256 -14.582 1.00 51.75 287 SER A CA 1
ATOM 2304 C C . SER A 1 287 ? -17.038 5.250 -14.768 1.00 51.75 287 SER A C 1
ATOM 2306 O O . SER A 1 287 ? -16.500 5.393 -15.860 1.00 51.75 287 SER A O 1
ATOM 2308 N N . SER A 1 288 ? -16.618 5.930 -13.705 1.00 47.41 288 SER A N 1
ATOM 2309 C CA . SER A 1 288 ? -15.232 6.390 -13.620 1.00 47.41 288 SER A CA 1
ATOM 2310 C C . SER A 1 288 ? -14.407 5.225 -13.077 1.00 47.41 288 SER A C 1
ATOM 2312 O O . SER A 1 288 ? -13.981 5.228 -11.924 1.00 47.41 288 SER A O 1
ATOM 2314 N N . ARG A 1 289 ? -14.254 4.172 -13.891 1.00 55.62 289 ARG A N 1
ATOM 2315 C CA . ARG A 1 289 ? -13.270 3.123 -13.618 1.00 55.62 289 ARG A CA 1
ATOM 2316 C C . ARG A 1 289 ? -11.902 3.794 -13.691 1.00 55.62 289 ARG A C 1
ATOM 2318 O O . ARG A 1 289 ? -11.510 4.260 -14.759 1.00 55.62 289 ARG A O 1
ATOM 2325 N N . THR A 1 290 ? -11.202 3.890 -12.567 1.00 51.47 290 THR A N 1
ATOM 2326 C CA . THR A 1 290 ? -9.781 4.232 -12.579 1.00 51.47 290 THR A CA 1
ATOM 2327 C C . THR A 1 290 ? -9.056 3.151 -13.389 1.00 51.47 290 THR A C 1
ATOM 2329 O O . THR A 1 290 ? -9.289 1.960 -13.158 1.00 51.47 290 THR A O 1
ATOM 2332 N N . PRO A 1 291 ? -8.248 3.506 -14.403 1.00 48.47 291 PRO A N 1
ATOM 2333 C CA . PRO A 1 291 ? -7.464 2.511 -15.114 1.00 48.47 291 PRO A CA 1
ATOM 2334 C C . PRO A 1 291 ? -6.494 1.857 -14.124 1.00 48.47 291 PRO A C 1
ATOM 2336 O O . PRO A 1 291 ? -5.748 2.538 -13.427 1.00 48.47 291 PRO A O 1
ATOM 2339 N N . LEU A 1 292 ? -6.536 0.525 -14.072 1.00 51.44 292 LEU A N 1
ATOM 2340 C CA . LEU A 1 292 ? -5.721 -0.364 -13.238 1.00 51.44 292 LEU A CA 1
ATOM 2341 C C . LEU A 1 292 ? -4.250 -0.389 -13.714 1.00 51.44 292 LEU A C 1
ATOM 2343 O O . LEU A 1 292 ? -3.708 -1.450 -13.997 1.00 51.44 292 LEU A O 1
ATOM 2347 N N . GLN A 1 293 ? -3.638 0.778 -13.918 1.00 52.97 293 GLN A N 1
ATOM 2348 C CA . GLN A 1 293 ? -2.245 0.915 -14.359 1.00 52.97 293 GLN A CA 1
ATOM 2349 C C . GLN A 1 293 ? -1.263 1.090 -13.191 1.00 52.97 293 GLN A C 1
ATOM 2351 O O . GLN A 1 293 ? -0.063 1.053 -13.423 1.00 52.97 293 GLN A O 1
ATOM 2356 N N . ASP A 1 294 ? -1.759 1.219 -11.957 1.00 46.84 294 ASP A N 1
ATOM 2357 C CA . ASP A 1 294 ? -0.955 1.583 -10.777 1.00 46.84 294 ASP A CA 1
ATOM 2358 C C . ASP A 1 294 ? -0.685 0.427 -9.798 1.00 46.84 294 ASP A C 1
ATOM 2360 O O . ASP A 1 294 ? -0.225 0.643 -8.682 1.00 46.84 294 ASP A O 1
ATOM 2364 N N . ILE A 1 295 ? -0.961 -0.819 -10.195 1.00 51.72 295 ILE A N 1
ATOM 2365 C CA . ILE A 1 295 ? -0.548 -1.997 -9.418 1.00 51.72 295 ILE A CA 1
ATOM 2366 C C . ILE A 1 295 ? 0.649 -2.618 -10.140 1.00 51.72 295 ILE A C 1
ATOM 2368 O O . ILE A 1 295 ? 0.516 -3.631 -10.828 1.00 51.72 295 ILE A O 1
ATOM 2372 N N . SER A 1 296 ? 1.795 -1.941 -10.065 1.00 50.69 296 SER A N 1
ATOM 2373 C CA . SER A 1 296 ? 3.087 -2.527 -10.427 1.00 50.69 296 SER A CA 1
ATOM 2374 C C . SER A 1 296 ? 3.597 -3.437 -9.305 1.00 50.69 296 SER A C 1
ATOM 2376 O O . SER A 1 296 ? 3.247 -3.235 -8.145 1.00 50.69 296 SER A O 1
ATOM 2378 N N . GLU A 1 297 ? 4.378 -4.431 -9.730 1.00 39.69 297 GLU A N 1
ATOM 2379 C CA . GLU A 1 297 ? 4.954 -5.586 -9.015 1.00 39.69 297 GLU A CA 1
ATOM 2380 C C . GLU A 1 297 ? 5.523 -5.341 -7.613 1.00 39.69 297 GLU A C 1
ATOM 2382 O O . GLU A 1 297 ? 6.162 -4.289 -7.387 1.00 39.69 297 GLU A O 1
#

Solvent-accessible surface area (backbone atoms only — not comparable to full-atom values): 20149 Å² total; per-residue (Å²): 135,89,86,87,88,83,90,83,86,89,81,88,83,85,80,91,82,90,80,87,82,80,90,74,85,82,72,79,83,75,89,75,74,85,78,81,86,80,75,85,72,81,86,71,86,81,82,78,79,75,88,74,73,85,73,76,86,76,76,82,80,78,76,82,76,83,70,88,71,79,93,73,91,71,78,85,73,93,69,83,85,51,70,66,59,59,51,50,54,49,51,53,51,50,51,53,51,50,55,55,48,50,54,50,51,53,52,52,50,51,51,53,51,51,51,50,50,54,50,50,52,50,51,50,51,52,51,50,53,52,51,50,50,52,51,49,52,52,52,51,54,52,50,53,50,50,52,54,48,49,56,49,50,52,53,52,51,51,50,50,52,51,51,50,52,53,50,52,53,52,50,53,53,36,61,77,63,74,57,73,71,74,85,76,75,66,76,66,74,75,86,75,81,82,72,86,62,50,100,87,46,86,43,75,89,74,62,51,98,83,55,78,73,79,46,89,91,58,58,94,59,84,79,52,77,74,71,34,68,72,50,38,55,52,50,52,53,46,42,70,78,53,57,92,64,58,66,54,78,73,68,48,81,85,75,81,84,55,59,49,76,79,61,32,87,82,50,74,87,70,86,76,62,74,89,74,63,70,91,62,79,88,65,89,70,79,76,77,70,75,78,88,77,82,81,72,134

Radius of gyration: 48.78 Å; Cα contacts (8 Å, |Δi|>4): 33; chains: 1; bounding box: 149×75×127 Å

InterPro domains:
  IPR005635 Inner centromere protein, ARK-binding domain [PF03941] (206-263)

Secondary structure (DSSP, 8-state):
----------------------------------------------------------------------------------HHHHHHHHHHHHHHHHHHHHHHHHHHHHHHHHHHHHHHHHHHHHHHHHHHHHHHHHHHHHHHHHHHHHHHHHHHHHHHHHHHHHHHHHHHHHHTTT----------S---------TT---TTT--TTSPPPBTTB-SSPPPGGGSHHHHHHHHHHHHHS-SS-HHHHH-S-PPP-HHHHHGGGS--PPP-GGG--SS---TT------S-----

pLDDT: mean 71.91, std 21.03, range [35.53, 97.0]